Protein AF-A0AA85B1X0-F1 (afdb_monomer_lite)

Radius of gyration: 46.26 Å; chains: 1; bounding box: 91×58×109 Å

Organism: NCBI:txid31246

Sequence (271 aa):
MYLVCLRTIKGSKPGYSMGKRTWEYTTVMRKAPYDKNAPRRPLSAFMLFMKKRRQESEYIASQSFSDRNRIIATEWAALSAEEKQKWLASNETVNANGPKAGCKRPVKQISHTKNNDIEADCKISIFTHEFLEYNRLREVILRQLKKHVSQLEEETALLSKHVENLVNAENRTKNQITTTKELLTNEENLLKQLCKELTIALSDVTLSNNTSDISLKGIERITETSVESFLSRLESLKNSSSYLELSSKIIQSIRLACQKKTIKLLTYEIN

Secondary structure (DSSP, 8-state):
-----------------------------PPPP--TTSPPPPPPHHHHHHHHHHHH-HHHHHS-HHHHHHHHHHHHHHS-HHHHHHHHHHHHHHHHTS---S-------------TTTTTTT---TT-HHHHHHHHHHHHHHHHHHHHHHHHHHHHHHHHHHHHHHHHHHHHHHHHHHHHHHHHHHHHHHHHHHHHHHHHHTTT-EEE---S-TT---EEE--TTTHHHHHHHHHHGGGSTTHHHHHHHHHHHHHHHHHTT-S-GGGGG--

Structure (mmCIF, N/CA/C/O backbone):
data_AF-A0AA85B1X0-F1
#
_entry.id   AF-A0AA85B1X0-F1
#
loop_
_atom_site.group_PDB
_atom_site.id
_atom_site.type_symbol
_atom_site.label_atom_id
_atom_site.label_alt_id
_atom_site.label_comp_id
_atom_site.label_asym_id
_atom_site.label_entity_id
_atom_site.label_seq_id
_atom_site.pdbx_PDB_ins_code
_atom_site.Cartn_x
_atom_site.Cartn_y
_atom_site.Cartn_z
_atom_site.occupancy
_atom_site.B_iso_or_equiv
_atom_site.auth_seq_id
_atom_site.auth_comp_id
_atom_site.auth_asym_id
_atom_site.auth_atom_id
_atom_site.pdbx_PDB_model_num
ATOM 1 N N . MET A 1 1 ? -33.475 10.669 -19.146 1.00 31.25 1 MET A N 1
ATOM 2 C CA . MET A 1 1 ? -34.210 11.058 -20.369 1.00 31.25 1 MET A CA 1
ATOM 3 C C . MET A 1 1 ? -33.898 12.515 -20.652 1.00 31.25 1 MET A C 1
ATOM 5 O O . MET A 1 1 ? -33.959 13.277 -19.704 1.00 31.25 1 MET A O 1
ATOM 9 N N . TYR A 1 2 ? -33.492 12.813 -21.894 1.00 27.14 2 TYR A N 1
ATOM 10 C CA . TYR A 1 2 ? -33.728 14.036 -22.688 1.00 27.14 2 TYR A CA 1
ATOM 11 C C . TYR A 1 2 ? -33.847 15.388 -21.934 1.00 27.14 2 TYR A C 1
ATOM 13 O O . TYR A 1 2 ? -34.635 15.524 -21.016 1.00 27.14 2 TYR A O 1
ATOM 21 N N . LEU A 1 3 ? -33.164 16.474 -22.297 1.00 33.38 3 LEU A N 1
ATOM 22 C CA . LEU A 1 3 ? -33.275 17.164 -23.585 1.00 33.38 3 LEU A CA 1
ATOM 23 C C . LEU A 1 3 ? -32.136 18.204 -23.698 1.00 33.38 3 LEU A C 1
ATOM 25 O O . LEU A 1 3 ? -31.875 18.944 -22.759 1.00 33.38 3 LEU A O 1
ATOM 29 N N . VAL A 1 4 ? -31.340 18.155 -24.767 1.00 33.69 4 VAL A N 1
ATOM 30 C CA . VAL A 1 4 ? -31.435 19.003 -25.979 1.00 33.69 4 VAL A CA 1
ATOM 31 C C . VAL A 1 4 ? -30.784 20.383 -25.819 1.00 33.69 4 VAL A C 1
ATOM 33 O O . VAL A 1 4 ? -31.363 21.363 -25.366 1.00 33.69 4 VAL A O 1
ATOM 36 N N . CYS A 1 5 ? -29.542 20.412 -26.295 1.00 38.31 5 CYS A N 1
ATOM 37 C CA . CYS A 1 5 ? -28.779 21.574 -26.710 1.00 38.31 5 CYS A CA 1
ATOM 38 C C . CYS A 1 5 ? -29.259 22.011 -28.103 1.00 38.31 5 CYS A C 1
ATOM 40 O O . CYS A 1 5 ? -29.202 21.205 -29.027 1.00 38.31 5 CYS A O 1
ATOM 42 N N . LEU A 1 6 ? -29.693 23.264 -28.268 1.00 35.56 6 LEU A N 1
ATOM 43 C CA . LEU A 1 6 ? -29.847 23.904 -29.580 1.00 35.56 6 LEU A CA 1
ATOM 44 C C . LEU A 1 6 ? -29.697 25.429 -29.457 1.00 35.56 6 LEU A C 1
ATOM 46 O O . LEU A 1 6 ? -30.595 26.109 -28.965 1.00 35.56 6 LEU A O 1
ATOM 50 N N . ARG A 1 7 ? -28.592 25.971 -29.990 1.00 31.88 7 ARG A N 1
ATOM 51 C CA . ARG A 1 7 ? -28.599 27.241 -30.742 1.00 31.88 7 ARG A CA 1
ATOM 52 C C . ARG A 1 7 ? -27.358 27.390 -31.638 1.00 31.88 7 ARG A C 1
ATOM 54 O O . ARG A 1 7 ? -26.295 27.820 -31.215 1.00 31.88 7 ARG A O 1
ATOM 61 N N . THR A 1 8 ? -27.543 26.939 -32.880 1.00 35.25 8 THR A N 1
ATOM 62 C CA . THR A 1 8 ? -27.232 27.590 -34.177 1.00 35.25 8 THR A CA 1
ATOM 63 C C . THR A 1 8 ? -26.087 28.619 -34.263 1.00 35.25 8 THR A C 1
ATOM 65 O O . THR A 1 8 ? -26.171 29.688 -33.670 1.00 35.25 8 THR A O 1
ATOM 68 N N . ILE A 1 9 ? -24.992 28.297 -34.971 1.00 39.69 9 ILE A N 1
ATOM 69 C CA . ILE A 1 9 ? -24.660 28.567 -36.404 1.00 39.69 9 ILE A CA 1
ATOM 70 C C . ILE A 1 9 ? -24.132 29.988 -36.707 1.00 39.69 9 ILE A C 1
ATOM 72 O O . ILE A 1 9 ? -24.897 30.936 -36.844 1.00 39.69 9 ILE A O 1
ATOM 76 N N . LYS A 1 10 ? -22.820 30.057 -36.983 1.00 33.75 10 LYS A N 1
ATOM 77 C CA . LYS A 1 10 ? -22.155 30.717 -38.135 1.00 33.75 10 LYS A CA 1
ATOM 78 C C . LYS A 1 10 ? -20.933 29.820 -38.428 1.00 33.75 10 LYS A C 1
ATOM 80 O O . LYS A 1 10 ? -20.147 29.594 -37.525 1.00 33.75 10 LYS A O 1
ATOM 85 N N . GLY A 1 11 ? -20.774 29.099 -39.536 1.00 32.94 11 GLY A N 1
ATOM 86 C CA . GLY A 1 11 ? -20.904 29.500 -40.929 1.00 32.94 11 GLY A CA 1
ATOM 87 C C . GLY A 1 11 ? -19.510 29.824 -41.481 1.00 32.94 11 GLY A C 1
ATOM 88 O O . GLY A 1 11 ? -19.129 30.980 -41.405 1.00 32.94 11 GLY A O 1
ATOM 89 N N . SER A 1 12 ? -18.759 28.822 -41.971 1.00 29.89 12 SER A N 1
ATOM 90 C CA . SER A 1 12 ? -17.824 28.927 -43.115 1.00 29.89 12 SER A CA 1
ATOM 91 C C . SER A 1 12 ? -17.131 27.576 -43.396 1.00 29.89 12 SER A C 1
ATOM 93 O O . SER A 1 12 ? -16.361 27.082 -42.578 1.00 29.89 12 SER A O 1
ATOM 95 N N . LYS A 1 13 ? -17.401 26.967 -44.556 1.00 40.12 13 LYS A N 1
ATOM 96 C CA . LYS A 1 13 ? -16.435 26.113 -45.284 1.00 40.12 13 LYS A CA 1
ATOM 97 C C . LYS A 1 13 ? -15.721 27.070 -46.253 1.00 40.12 13 LYS A C 1
ATOM 99 O O . LYS A 1 13 ? -16.441 27.919 -46.781 1.00 40.12 13 LYS A O 1
ATOM 104 N N . PRO A 1 14 ? -14.410 26.964 -46.565 1.00 40.97 14 PRO A N 1
ATOM 105 C CA . PRO A 1 14 ? -13.893 25.814 -47.328 1.00 40.97 14 PRO A CA 1
ATOM 106 C C . PRO A 1 14 ? -12.378 25.525 -47.162 1.00 40.97 14 PRO A C 1
ATOM 108 O O . PRO A 1 14 ? -11.655 26.253 -46.494 1.00 40.97 14 PRO A O 1
ATOM 111 N N . GLY A 1 15 ? -11.882 24.489 -47.852 1.00 30.77 15 GLY A N 1
ATOM 112 C CA . GLY A 1 15 ? -10.478 24.437 -48.286 1.00 30.77 15 GLY A CA 1
ATOM 113 C C . GLY A 1 15 ? -9.742 23.136 -47.981 1.00 30.77 15 GLY A C 1
ATOM 114 O O . GLY A 1 15 ? -9.021 23.045 -46.995 1.00 30.77 15 GLY A O 1
ATOM 115 N N . TYR A 1 16 ? -9.849 22.152 -48.877 1.00 38.75 16 TYR A N 1
ATOM 116 C CA . TYR A 1 16 ? -8.805 21.137 -49.022 1.00 38.75 16 TYR A CA 1
ATOM 117 C C . TYR A 1 16 ? -7.557 21.833 -49.578 1.00 38.75 16 TYR A C 1
ATOM 119 O O . TYR A 1 16 ? -7.508 22.171 -50.759 1.00 38.75 16 TYR A O 1
ATOM 127 N N . SER A 1 17 ? -6.552 22.062 -48.735 1.00 34.66 17 SER A N 1
ATOM 128 C CA . SER A 1 17 ? -5.210 22.442 -49.167 1.00 34.66 17 SER A CA 1
ATOM 129 C C . SER A 1 17 ? -4.239 21.326 -48.788 1.00 34.66 17 SER A C 1
ATOM 131 O O . SER A 1 17 ? -4.050 20.982 -47.623 1.00 34.66 17 SER A O 1
ATOM 133 N N . MET A 1 18 ? -3.640 20.716 -49.811 1.00 42.38 18 MET A N 1
ATOM 134 C CA . MET A 1 18 ? -2.477 19.840 -49.680 1.00 42.38 18 MET A CA 1
ATOM 135 C C . MET A 1 18 ? -1.334 20.648 -49.053 1.00 42.38 18 MET A C 1
ATOM 137 O O . MET A 1 18 ? -0.598 21.359 -49.740 1.00 42.38 18 MET A O 1
ATOM 141 N N . GLY A 1 19 ? -1.224 20.574 -47.727 1.00 33.28 19 GLY A N 1
ATOM 142 C CA . GLY A 1 19 ? -0.160 21.194 -46.954 1.00 33.28 19 GLY A CA 1
ATOM 143 C C . GLY A 1 19 ? 1.170 20.521 -47.261 1.00 33.28 19 GLY A C 1
ATOM 144 O O . GLY A 1 19 ? 1.432 19.393 -46.842 1.00 33.28 19 GLY A O 1
ATOM 145 N N . LYS A 1 20 ? 2.024 21.226 -48.005 1.00 33.19 20 LYS A N 1
ATOM 146 C CA . LYS A 1 20 ? 3.446 20.910 -48.127 1.00 33.19 20 LYS A CA 1
ATOM 147 C C . LYS A 1 20 ? 4.013 20.794 -46.709 1.00 33.19 20 LYS A C 1
ATOM 149 O O . LYS A 1 20 ? 3.940 21.753 -45.950 1.00 33.19 20 LYS A O 1
ATOM 154 N N . ARG A 1 21 ? 4.563 19.629 -46.349 1.00 36.59 21 ARG A N 1
ATOM 155 C CA . ARG A 1 21 ? 5.312 19.445 -45.097 1.00 36.59 21 ARG A CA 1
ATOM 156 C C . ARG A 1 21 ? 6.571 20.307 -45.150 1.00 36.59 21 ARG A C 1
ATOM 158 O O . ARG A 1 21 ? 7.623 19.852 -45.591 1.00 36.59 21 ARG A O 1
ATOM 165 N N . THR A 1 22 ? 6.455 21.560 -44.739 1.00 37.97 22 THR A N 1
ATOM 166 C CA . THR A 1 22 ? 7.601 22.358 -44.332 1.00 37.97 22 THR A CA 1
ATOM 167 C C . THR A 1 22 ? 8.035 21.812 -42.982 1.00 37.97 22 THR A C 1
ATOM 169 O O . THR A 1 22 ? 7.268 21.834 -42.023 1.00 37.97 22 THR A O 1
ATOM 172 N N . TRP A 1 23 ? 9.240 21.252 -42.919 1.00 38.97 23 TRP A N 1
ATOM 173 C CA . TRP A 1 23 ? 9.891 20.957 -41.651 1.00 38.97 23 TRP A CA 1
ATOM 174 C C . TRP A 1 23 ? 10.080 22.292 -40.930 1.00 38.97 23 TRP A C 1
ATOM 176 O O . TRP A 1 23 ? 10.986 23.053 -41.264 1.00 38.97 23 TRP A O 1
ATOM 186 N N . GLU A 1 24 ? 9.189 22.622 -39.999 1.00 38.22 24 GLU A N 1
ATOM 187 C CA . GLU A 1 24 ? 9.414 23.737 -39.091 1.00 38.22 24 GLU A CA 1
ATOM 188 C C . GLU A 1 24 ? 10.632 23.396 -38.226 1.00 38.22 24 GLU A C 1
ATOM 190 O O . GLU A 1 24 ? 10.591 22.556 -37.328 1.00 38.22 24 GLU A O 1
ATOM 195 N N . TYR A 1 25 ? 11.757 24.041 -38.532 1.00 50.94 25 TYR A N 1
ATOM 196 C CA . TYR A 1 25 ? 12.930 24.115 -37.667 1.00 50.94 25 TYR A CA 1
ATOM 197 C C . TYR A 1 25 ? 12.608 25.000 -36.452 1.00 50.94 25 TYR A C 1
ATOM 199 O O . TYR A 1 25 ? 13.153 26.088 -36.299 1.00 50.94 25 TYR A O 1
ATOM 207 N N . THR A 1 26 ? 11.702 24.573 -35.575 1.00 51.84 26 THR A N 1
ATOM 208 C CA . THR A 1 26 ? 11.339 25.348 -34.375 1.00 51.84 26 THR A CA 1
ATOM 209 C C . THR A 1 26 ? 11.188 24.454 -33.155 1.00 51.84 26 THR A C 1
ATOM 211 O O . THR A 1 26 ? 10.185 24.431 -32.453 1.00 51.84 26 THR A O 1
ATOM 214 N N . THR A 1 27 ? 12.260 23.748 -32.817 1.00 53.25 27 THR A N 1
ATOM 215 C CA . THR A 1 27 ? 12.596 23.542 -31.404 1.00 53.25 27 THR A CA 1
ATOM 216 C C . THR A 1 27 ? 14.080 23.244 -31.310 1.00 53.25 27 THR A C 1
ATOM 218 O O . THR A 1 27 ? 14.537 22.121 -31.509 1.00 53.25 27 THR A O 1
ATOM 221 N N . VAL A 1 28 ? 14.872 24.273 -31.009 1.00 54.03 28 V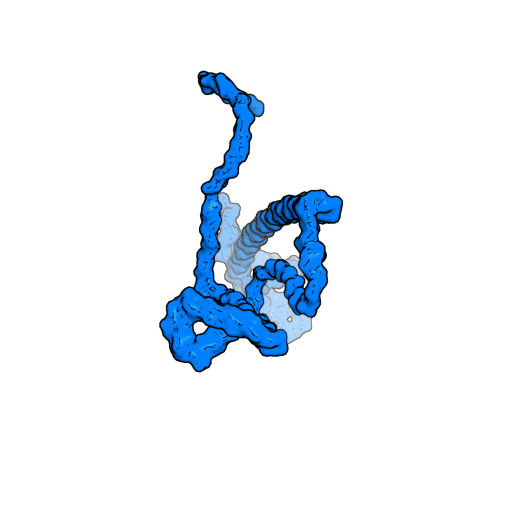AL A N 1
ATOM 222 C CA . VAL A 1 28 ? 16.222 24.053 -30.492 1.00 54.03 28 VAL A CA 1
ATOM 223 C C . VAL A 1 28 ? 16.031 23.323 -29.165 1.00 54.03 28 VAL A C 1
ATOM 225 O O . VAL A 1 28 ? 15.697 23.945 -28.158 1.00 54.03 28 VAL A O 1
ATOM 228 N N . MET A 1 29 ? 16.160 21.994 -29.172 1.00 51.78 29 MET A N 1
ATOM 229 C CA . MET A 1 29 ? 16.175 21.177 -27.961 1.00 51.78 29 MET A CA 1
ATOM 230 C C . MET A 1 29 ? 17.292 21.725 -27.068 1.00 51.78 29 MET A C 1
ATOM 232 O O . MET A 1 29 ? 18.478 21.497 -27.322 1.00 51.78 29 MET A O 1
ATOM 236 N N . ARG A 1 30 ? 16.932 22.532 -26.063 1.00 60.91 30 ARG A N 1
ATOM 237 C CA . ARG A 1 30 ? 17.902 23.068 -25.108 1.00 60.91 30 ARG A CA 1
ATOM 238 C C . ARG A 1 30 ? 18.548 21.871 -24.418 1.00 60.91 30 ARG A C 1
ATOM 240 O O . ARG A 1 30 ? 17.846 20.993 -23.921 1.00 60.91 30 ARG A O 1
ATOM 247 N N . LYS A 1 31 ? 19.885 21.806 -24.439 1.00 63.41 31 LYS A N 1
ATOM 248 C CA . LYS A 1 31 ? 20.631 20.757 -23.729 1.00 63.41 31 LYS A CA 1
ATOM 249 C C . LYS A 1 31 ? 20.138 20.728 -22.283 1.00 63.41 31 LYS A C 1
ATOM 251 O O . LYS A 1 31 ? 19.992 21.791 -21.681 1.00 63.41 31 LYS A O 1
ATOM 256 N N . ALA A 1 32 ? 19.874 19.527 -21.767 1.00 67.75 32 ALA A N 1
ATOM 257 C CA . ALA A 1 32 ? 19.421 19.341 -20.394 1.00 67.75 32 ALA A CA 1
ATOM 258 C C . ALA A 1 32 ? 20.312 20.140 -19.417 1.00 67.75 32 ALA A C 1
ATOM 260 O O . ALA A 1 32 ? 21.530 20.201 -19.645 1.00 67.75 32 ALA A O 1
ATOM 261 N N . PRO A 1 33 ? 19.734 20.766 -18.372 1.00 72.56 33 PRO A N 1
ATOM 262 C CA . PRO A 1 33 ? 20.491 21.514 -17.376 1.00 72.56 33 PRO A CA 1
ATOM 263 C C . PRO A 1 33 ? 21.675 20.696 -16.849 1.00 72.56 33 PRO A C 1
ATOM 265 O O . PRO A 1 33 ? 21.542 19.514 -16.540 1.00 72.56 33 PRO A O 1
ATOM 268 N N . TYR A 1 34 ? 22.852 21.321 -16.797 1.00 71.19 34 TYR A N 1
ATOM 269 C CA . TYR A 1 34 ? 24.081 20.670 -16.354 1.00 71.19 34 TYR A CA 1
ATOM 270 C C . TYR A 1 34 ? 24.032 20.421 -14.839 1.00 71.19 34 TYR A C 1
ATOM 272 O O . TYR A 1 34 ? 24.053 21.371 -14.056 1.00 71.19 34 TYR A O 1
ATOM 280 N N . ASP A 1 35 ? 23.992 19.153 -14.430 1.00 76.75 35 ASP A N 1
ATOM 281 C CA . ASP A 1 35 ? 24.113 18.750 -13.028 1.00 76.75 35 ASP A CA 1
ATOM 282 C C . ASP A 1 35 ? 25.569 18.913 -12.554 1.00 76.75 35 ASP A C 1
ATOM 284 O O . ASP A 1 35 ? 26.501 18.332 -13.118 1.00 76.75 35 ASP A O 1
ATOM 288 N N . LYS A 1 36 ? 25.769 19.727 -11.509 1.00 79.25 36 LYS A N 1
ATOM 289 C CA . LYS A 1 36 ? 27.089 20.002 -10.921 1.00 79.25 36 LYS A CA 1
ATOM 290 C C . LYS A 1 36 ? 27.690 18.778 -10.226 1.00 79.25 36 LYS A C 1
ATOM 292 O O . LYS A 1 36 ? 28.914 18.701 -10.148 1.00 79.25 36 LYS A O 1
ATOM 297 N N . ASN A 1 37 ? 26.855 17.856 -9.743 1.00 75.69 37 ASN A N 1
ATOM 298 C CA . ASN A 1 37 ? 27.273 16.660 -9.013 1.00 75.69 37 ASN A CA 1
ATOM 299 C C . ASN A 1 37 ? 27.347 15.406 -9.906 1.00 75.69 37 ASN A C 1
ATOM 301 O O . ASN A 1 37 ? 27.765 14.342 -9.451 1.00 75.69 37 ASN A O 1
ATOM 305 N N . ALA A 1 38 ? 26.973 15.510 -11.186 1.00 75.19 38 ALA A N 1
ATOM 306 C CA . ALA A 1 38 ? 27.053 14.379 -12.099 1.00 75.19 38 ALA A CA 1
ATOM 307 C C . ALA A 1 38 ? 28.519 14.013 -12.406 1.00 75.19 38 ALA A C 1
ATOM 309 O O . ALA A 1 38 ? 29.325 14.889 -12.752 1.00 75.19 38 ALA A O 1
ATOM 310 N N . PRO A 1 39 ? 28.882 12.717 -12.354 1.00 74.81 39 PRO A N 1
ATOM 311 C CA . PRO A 1 39 ? 30.226 12.277 -12.692 1.00 74.81 39 PRO A CA 1
ATOM 312 C C . PRO A 1 39 ? 30.535 12.623 -14.153 1.00 74.81 39 PRO A C 1
ATOM 314 O O . PRO A 1 39 ? 29.763 12.342 -15.076 1.00 74.81 39 PRO A O 1
ATOM 317 N N . ARG A 1 40 ? 31.689 13.260 -14.376 1.00 72.44 40 ARG A N 1
ATOM 318 C CA . ARG A 1 40 ? 32.152 13.586 -15.728 1.00 72.44 40 ARG A CA 1
ATOM 319 C C . ARG A 1 40 ? 32.498 12.303 -16.479 1.00 72.44 40 ARG A C 1
ATOM 321 O O . ARG A 1 40 ? 32.956 11.327 -15.894 1.00 72.44 40 ARG A O 1
ATOM 328 N N . ARG A 1 41 ? 32.318 12.324 -17.802 1.00 75.56 41 ARG A N 1
ATOM 329 C CA . ARG A 1 41 ? 32.743 11.209 -18.657 1.00 75.56 41 ARG A CA 1
ATOM 330 C C . ARG A 1 41 ? 34.256 10.986 -18.522 1.00 75.56 41 ARG A C 1
ATOM 332 O O . ARG A 1 41 ? 34.986 11.979 -18.445 1.00 75.56 41 ARG A O 1
ATOM 339 N N . PRO A 1 42 ? 34.722 9.726 -18.546 1.00 80.19 42 PRO A N 1
ATOM 340 C CA . PRO A 1 42 ? 36.148 9.433 -18.562 1.00 80.19 42 PRO A CA 1
ATOM 341 C C . PRO A 1 42 ? 36.795 10.048 -19.810 1.00 80.19 42 PRO A C 1
ATOM 343 O O . PRO A 1 42 ? 36.178 10.150 -20.875 1.00 80.19 42 PRO A O 1
ATOM 346 N N . LEU A 1 43 ? 38.032 10.516 -19.657 1.00 81.88 43 LEU A N 1
ATOM 347 C CA . LEU A 1 43 ? 38.789 11.142 -20.738 1.00 81.88 43 LEU A CA 1
ATOM 348 C C . LEU A 1 43 ? 39.274 10.077 -21.721 1.00 81.88 43 LEU A C 1
ATOM 350 O O . LEU A 1 43 ? 39.942 9.144 -21.308 1.00 81.88 43 LEU A O 1
ATOM 354 N N . SER A 1 44 ? 39.017 10.274 -23.017 1.00 87.81 44 SER A N 1
ATOM 355 C CA . SER A 1 44 ? 39.580 9.434 -24.086 1.00 87.81 44 SER A CA 1
ATOM 356 C C . SER A 1 44 ? 41.117 9.405 -24.049 1.00 87.81 44 SER A C 1
ATOM 358 O O . SER A 1 44 ? 41.744 10.374 -23.616 1.00 87.81 44 SER A O 1
ATOM 360 N N . ALA A 1 45 ? 41.729 8.344 -24.584 1.00 86.06 45 ALA A N 1
ATOM 361 C CA . ALA A 1 45 ? 43.183 8.173 -24.687 1.00 86.06 45 ALA A CA 1
ATOM 362 C C . ALA A 1 45 ? 43.909 9.409 -25.256 1.00 86.06 45 ALA A C 1
ATOM 364 O O . ALA A 1 45 ? 44.900 9.864 -24.688 1.00 86.06 45 ALA A O 1
ATOM 365 N N . PHE A 1 46 ? 43.360 10.027 -26.308 1.00 87.81 46 PHE A N 1
ATOM 366 C CA . PHE A 1 46 ? 43.907 11.265 -26.877 1.00 87.81 46 PHE A CA 1
ATOM 367 C C . PHE A 1 46 ? 43.847 12.453 -25.901 1.00 87.81 46 PHE A C 1
ATOM 369 O O . PHE A 1 46 ? 44.771 13.257 -25.829 1.00 87.81 46 PHE A O 1
ATOM 376 N N . MET A 1 47 ? 42.776 12.566 -25.108 1.00 89.44 47 MET A N 1
ATOM 377 C CA . MET A 1 47 ? 42.633 13.636 -24.114 1.00 89.44 47 MET A CA 1
ATOM 378 C C . MET A 1 47 ? 43.585 13.447 -22.925 1.00 89.44 47 MET A C 1
ATOM 380 O O . MET A 1 47 ? 44.060 14.436 -22.364 1.00 89.44 47 MET A O 1
ATOM 384 N N . LEU A 1 48 ? 43.889 12.198 -22.553 1.00 87.50 48 LEU A N 1
ATOM 385 C CA . LEU A 1 48 ? 44.917 11.877 -21.557 1.00 87.50 48 LEU A CA 1
ATOM 386 C C . LEU A 1 48 ? 46.310 12.261 -22.061 1.00 87.50 48 LEU A C 1
ATOM 388 O O . LEU A 1 48 ? 47.045 12.947 -21.350 1.00 87.50 48 LEU A O 1
ATOM 392 N N . PHE A 1 49 ? 46.623 11.911 -23.310 1.00 90.19 49 PHE A N 1
ATOM 393 C CA . PHE A 1 49 ? 47.854 12.332 -23.971 1.00 90.19 49 PHE A CA 1
ATOM 394 C C . PHE A 1 49 ? 47.974 13.859 -24.027 1.00 90.19 49 PHE A C 1
ATOM 396 O O . PHE A 1 49 ? 48.957 14.424 -23.560 1.00 90.19 49 PHE A O 1
ATOM 403 N N . MET A 1 50 ? 46.927 14.554 -24.478 1.00 90.00 50 MET A N 1
ATOM 404 C CA . MET A 1 50 ? 46.880 16.018 -24.511 1.00 90.00 50 MET A CA 1
ATOM 405 C C . MET A 1 50 ? 47.072 16.645 -23.125 1.00 90.00 50 MET A C 1
ATOM 407 O O . MET A 1 50 ? 47.707 17.690 -22.992 1.00 90.00 50 MET A O 1
ATOM 411 N N . LYS A 1 51 ? 46.521 16.037 -22.067 1.00 89.88 51 LYS A N 1
ATOM 412 C CA . LYS A 1 51 ? 46.736 16.495 -20.688 1.00 89.88 51 LYS A CA 1
ATOM 413 C C . LYS A 1 51 ? 48.203 16.346 -20.284 1.00 89.88 51 LYS A C 1
ATOM 415 O O . LYS A 1 51 ? 48.748 17.290 -19.723 1.00 89.88 51 LYS A O 1
ATOM 420 N N . LYS A 1 52 ? 48.833 15.211 -20.596 1.00 90.31 52 LYS A N 1
ATOM 421 C CA . LYS A 1 52 ? 50.243 14.963 -20.278 1.00 90.31 52 LYS A CA 1
ATOM 422 C C . LYS A 1 52 ? 51.175 15.898 -21.051 1.00 90.31 52 LYS A C 1
ATOM 424 O O . LYS A 1 52 ? 52.015 16.542 -20.435 1.00 90.31 52 LYS A O 1
ATOM 429 N N . ARG A 1 53 ? 50.964 16.067 -22.358 1.00 89.88 5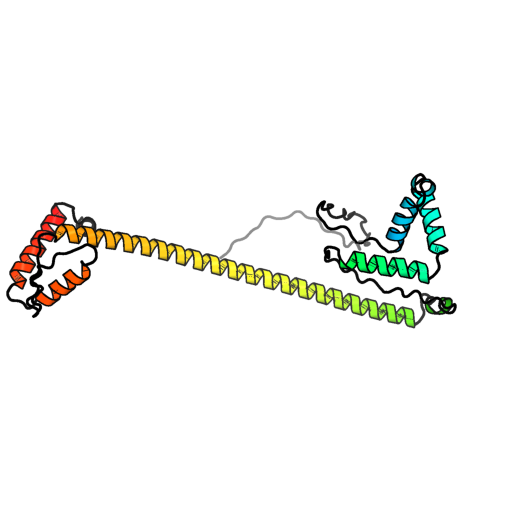3 ARG A N 1
ATOM 430 C CA . ARG A 1 53 ? 51.766 16.968 -23.205 1.00 89.88 53 ARG A CA 1
ATOM 431 C C . ARG A 1 53 ? 51.725 18.419 -22.735 1.00 89.88 53 ARG A C 1
ATOM 433 O O . ARG A 1 53 ? 52.744 19.099 -22.748 1.00 89.88 53 ARG A O 1
ATOM 440 N N . ARG A 1 54 ? 50.571 18.872 -22.233 1.00 88.31 54 ARG A N 1
ATOM 441 C CA . ARG A 1 54 ? 50.443 20.196 -21.603 1.00 88.31 54 ARG A CA 1
ATOM 442 C C . ARG A 1 54 ? 51.211 20.338 -20.288 1.00 88.31 54 ARG A C 1
ATOM 444 O O . ARG A 1 54 ? 51.553 21.453 -19.941 1.00 88.31 54 ARG A O 1
ATOM 451 N N . GLN A 1 55 ? 51.444 19.252 -19.552 1.00 89.00 55 GLN A N 1
ATOM 452 C CA . GLN A 1 55 ? 52.233 19.281 -18.313 1.00 89.00 55 GLN A CA 1
ATOM 453 C C . GLN A 1 55 ? 53.739 19.206 -18.579 1.00 89.00 55 GLN A C 1
ATOM 455 O O . GLN A 1 55 ? 54.523 19.686 -17.775 1.00 89.00 55 GLN A O 1
ATOM 460 N N . GLU A 1 56 ? 54.142 18.572 -19.680 1.00 88.12 56 GLU A N 1
ATOM 461 C CA . GLU A 1 56 ? 55.552 18.385 -20.039 1.00 88.12 56 GLU A CA 1
ATOM 462 C C . GLU A 1 56 ? 56.163 19.600 -20.740 1.00 88.12 56 GLU A C 1
ATOM 464 O O . GLU A 1 56 ? 57.380 19.763 -20.728 1.00 88.12 56 GLU A O 1
ATOM 469 N N . SER A 1 57 ? 55.342 20.438 -21.378 1.00 89.44 57 SER A N 1
ATOM 470 C CA . SER A 1 57 ? 55.817 21.584 -22.147 1.00 89.44 57 SER A CA 1
ATOM 471 C C . SER A 1 57 ? 55.050 22.852 -21.789 1.00 89.44 57 SER A C 1
ATOM 473 O O . SER A 1 57 ? 53.912 23.052 -22.218 1.00 89.44 57 SER A O 1
ATOM 475 N N . GLU A 1 58 ? 55.723 23.745 -21.064 1.00 88.88 58 GLU A N 1
ATOM 476 C CA . GLU A 1 58 ? 55.221 25.085 -20.730 1.00 88.88 58 GLU A CA 1
ATOM 477 C C . GLU A 1 58 ? 54.950 25.921 -21.995 1.00 88.88 58 GLU A C 1
ATOM 479 O O . GLU A 1 58 ? 54.000 26.703 -22.073 1.00 88.88 58 GLU A O 1
ATOM 484 N N . TYR A 1 59 ? 55.735 25.685 -23.051 1.00 89.31 59 TYR A N 1
ATOM 485 C CA . TYR A 1 59 ? 55.505 26.279 -24.364 1.00 89.31 59 TYR A CA 1
ATOM 486 C C . TYR A 1 59 ? 54.149 25.854 -24.942 1.00 89.31 59 TYR A C 1
ATOM 488 O O . TYR A 1 59 ? 53.345 26.703 -25.308 1.00 89.31 59 TYR A O 1
ATOM 496 N N . ILE A 1 60 ? 53.842 24.552 -24.970 1.00 86.62 60 ILE A N 1
ATOM 497 C CA . ILE A 1 60 ? 52.544 24.051 -25.454 1.00 86.62 60 ILE A CA 1
ATOM 498 C C . ILE A 1 60 ? 51.401 24.521 -24.541 1.00 86.62 60 ILE A C 1
ATOM 500 O O . ILE A 1 60 ? 50.299 24.789 -25.024 1.00 86.62 60 ILE A O 1
ATOM 504 N N . ALA A 1 61 ? 51.635 24.631 -23.229 1.00 88.31 61 ALA A N 1
ATOM 505 C CA . ALA A 1 61 ? 50.642 25.107 -22.269 1.00 88.31 61 ALA A CA 1
ATOM 506 C C . ALA A 1 61 ? 50.232 26.571 -22.511 1.00 88.31 61 ALA A C 1
ATOM 508 O O . ALA A 1 61 ? 49.033 26.867 -22.441 1.00 88.31 61 ALA A O 1
ATOM 509 N N . SER A 1 62 ? 51.205 27.428 -22.841 1.00 89.00 62 SER A N 1
ATOM 510 C CA . SER A 1 62 ? 51.037 28.869 -23.084 1.00 89.00 62 SER A CA 1
ATOM 511 C C . SER A 1 62 ? 50.510 29.228 -24.479 1.00 89.00 62 SER A C 1
ATOM 513 O O . SER A 1 62 ? 50.006 30.335 -24.666 1.00 89.00 62 SER A O 1
ATOM 515 N N . GLN A 1 63 ? 50.553 28.304 -25.448 1.00 91.06 63 GLN A N 1
ATOM 516 C CA . GLN A 1 63 ? 49.952 28.523 -26.769 1.00 91.06 63 GLN A CA 1
ATOM 517 C C . GLN A 1 63 ? 48.426 28.699 -26.717 1.00 91.06 63 GLN A C 1
ATOM 519 O O . GLN A 1 63 ? 47.728 28.178 -25.837 1.00 91.06 63 GLN A O 1
ATOM 524 N N . SER A 1 64 ? 47.889 29.383 -27.736 1.00 92.38 64 SER A N 1
ATOM 525 C CA . SER A 1 64 ? 46.445 29.539 -27.931 1.00 92.38 64 SER A CA 1
ATOM 526 C C . SER A 1 64 ? 45.745 28.173 -28.006 1.00 92.38 64 SER A C 1
ATOM 528 O O . SER A 1 64 ? 46.333 27.175 -28.426 1.00 92.38 64 SER A O 1
ATOM 530 N N . PHE A 1 65 ? 44.463 28.099 -27.625 1.00 84.56 65 PHE A N 1
ATOM 531 C CA . PHE A 1 65 ? 43.713 26.834 -27.648 1.00 84.56 65 PHE A CA 1
ATOM 532 C C . PHE A 1 65 ? 43.766 26.139 -29.019 1.00 84.56 65 PHE A C 1
ATOM 534 O O . PHE A 1 65 ? 43.900 24.917 -29.081 1.00 84.56 65 PHE A O 1
ATOM 541 N N . SER A 1 66 ? 43.685 26.918 -30.101 1.00 86.75 66 SER A N 1
ATOM 542 C CA . SER A 1 66 ? 43.729 26.412 -31.474 1.00 86.75 66 SER A CA 1
ATOM 543 C C . SER A 1 66 ? 45.112 25.859 -31.826 1.00 86.75 66 SER A C 1
ATOM 545 O O . SER A 1 66 ? 45.227 24.708 -32.252 1.00 86.75 66 SER A O 1
ATOM 547 N N . ASP A 1 67 ? 46.169 26.636 -31.574 1.00 88.19 67 ASP A N 1
ATOM 548 C CA . ASP A 1 67 ? 47.541 26.252 -31.925 1.00 88.19 67 ASP A CA 1
ATOM 549 C C . ASP A 1 67 ? 48.019 25.065 -31.095 1.00 88.19 67 ASP A C 1
ATOM 551 O O . ASP A 1 67 ? 48.579 24.109 -31.629 1.00 88.19 67 ASP A O 1
ATOM 555 N N . ARG A 1 68 ? 47.687 25.060 -29.804 1.00 89.81 68 ARG A N 1
ATOM 556 C CA . ARG A 1 68 ? 47.944 23.940 -28.903 1.00 89.81 68 ARG A CA 1
ATOM 557 C C . ARG A 1 68 ? 47.292 22.650 -29.387 1.00 89.81 68 ARG A C 1
ATOM 559 O O . ARG A 1 68 ? 47.942 21.608 -29.414 1.00 89.81 68 ARG A O 1
ATOM 566 N N . ASN A 1 69 ? 46.017 22.701 -29.775 1.00 89.94 69 ASN A N 1
ATOM 567 C CA . ASN A 1 69 ? 45.318 21.515 -30.267 1.00 89.94 69 ASN A CA 1
ATOM 568 C C . ASN A 1 69 ? 45.892 21.035 -31.602 1.00 89.94 69 ASN A C 1
ATOM 570 O O . ASN A 1 69 ? 45.974 19.828 -31.808 1.00 89.94 69 ASN A O 1
ATOM 574 N N . ARG A 1 70 ? 46.319 21.955 -32.477 1.00 92.00 70 ARG A N 1
ATOM 575 C CA . ARG A 1 70 ? 46.982 21.619 -33.742 1.00 92.00 70 ARG A CA 1
ATOM 576 C C . ARG A 1 70 ? 48.306 20.893 -33.495 1.00 92.00 70 ARG A C 1
ATOM 578 O O . ARG A 1 70 ? 48.478 19.797 -34.016 1.00 92.00 70 ARG A O 1
ATOM 585 N N . ILE A 1 71 ? 49.178 21.445 -32.647 1.00 90.31 71 ILE A N 1
ATOM 586 C CA . ILE A 1 71 ? 50.483 20.855 -32.296 1.00 90.31 71 ILE A CA 1
ATOM 587 C C . ILE A 1 71 ? 50.302 19.460 -31.677 1.00 90.31 71 ILE A C 1
ATOM 589 O O . ILE A 1 71 ? 50.897 18.484 -32.131 1.00 90.31 71 ILE A O 1
ATOM 593 N N . ILE A 1 72 ? 49.413 19.324 -30.691 1.00 90.12 72 ILE A N 1
ATOM 594 C CA . ILE A 1 72 ? 49.193 18.038 -30.013 1.00 90.12 72 ILE A CA 1
ATOM 595 C C . ILE A 1 72 ? 48.548 17.008 -30.952 1.00 90.12 72 ILE A C 1
ATOM 597 O O . ILE A 1 72 ? 48.870 15.824 -30.877 1.00 90.12 72 ILE A O 1
ATOM 601 N N . ALA A 1 73 ? 47.647 17.425 -31.846 1.00 88.50 73 ALA A N 1
ATOM 602 C CA . ALA A 1 73 ? 47.067 16.524 -32.840 1.00 88.50 73 ALA A CA 1
ATOM 603 C C . ALA A 1 73 ? 48.125 16.022 -33.834 1.00 88.50 73 ALA A C 1
ATOM 605 O O . ALA A 1 73 ? 48.112 14.838 -34.170 1.00 88.50 73 ALA A O 1
ATOM 606 N N . THR A 1 74 ? 49.061 16.881 -34.255 1.00 91.56 74 THR A N 1
ATOM 607 C CA . THR A 1 74 ? 50.180 16.469 -35.117 1.00 91.56 74 THR A CA 1
ATOM 608 C C . THR A 1 74 ? 51.126 15.501 -34.409 1.00 91.56 74 THR A C 1
ATOM 610 O O . THR A 1 74 ? 51.481 14.476 -34.984 1.00 91.56 74 THR A O 1
ATOM 613 N N . GLU A 1 75 ? 51.454 15.749 -33.137 1.00 90.25 75 GLU A N 1
ATOM 614 C CA . GLU A 1 75 ? 52.268 14.830 -32.330 1.00 90.25 75 GLU A CA 1
ATOM 615 C C . GLU A 1 75 ? 51.563 13.484 -32.132 1.00 90.25 75 GLU A C 1
ATOM 617 O O . GLU A 1 75 ? 52.159 12.429 -32.328 1.00 90.25 75 GLU A O 1
ATOM 622 N N . TRP A 1 76 ? 50.264 13.500 -31.817 1.00 87.31 76 TRP A N 1
ATOM 623 C CA . TRP A 1 76 ? 49.475 12.277 -31.686 1.00 87.31 76 TRP A CA 1
ATOM 624 C C . TRP A 1 76 ? 49.402 11.495 -32.996 1.00 87.31 76 TRP A C 1
ATOM 626 O O . TRP A 1 76 ? 49.471 10.269 -32.980 1.00 87.31 76 TRP A O 1
ATOM 636 N N . ALA A 1 77 ? 49.273 12.167 -34.141 1.00 90.50 77 ALA A N 1
ATOM 637 C CA . ALA A 1 77 ? 49.298 11.501 -35.438 1.00 90.50 77 ALA A CA 1
ATOM 638 C C . ALA A 1 77 ? 50.644 10.793 -35.675 1.00 90.50 77 ALA A C 1
ATOM 640 O O . ALA A 1 77 ? 50.631 9.635 -36.100 1.00 90.50 77 ALA A O 1
ATOM 641 N N . ALA A 1 78 ? 51.755 11.439 -35.302 1.00 90.06 78 ALA A N 1
ATOM 642 C CA . ALA A 1 78 ? 53.119 10.935 -35.457 1.00 90.06 78 ALA A CA 1
ATOM 643 C C . ALA A 1 78 ? 53.505 9.791 -34.496 1.00 90.06 78 ALA A C 1
ATOM 645 O O . ALA A 1 78 ? 54.413 9.029 -34.817 1.00 90.06 78 ALA A O 1
ATOM 646 N N . LEU A 1 79 ? 52.817 9.624 -33.357 1.00 86.38 79 LEU A N 1
ATOM 647 C CA . LEU A 1 79 ? 53.086 8.518 -32.423 1.00 86.38 79 LEU A CA 1
ATOM 648 C C . LEU A 1 79 ? 52.907 7.135 -33.067 1.00 86.38 79 LEU A C 1
ATOM 650 O O . LEU A 1 79 ? 51.955 6.893 -33.831 1.00 86.38 79 LEU A O 1
ATOM 654 N N . SER A 1 80 ? 53.770 6.205 -32.658 1.00 87.06 80 SER A N 1
ATOM 655 C CA . SER A 1 80 ? 53.707 4.795 -33.046 1.00 87.06 80 SER A CA 1
ATOM 656 C C . SER A 1 80 ? 52.451 4.099 -32.493 1.00 87.06 80 SER A C 1
ATOM 658 O O . SER A 1 80 ? 51.764 4.595 -31.592 1.00 87.06 80 SER A O 1
ATOM 660 N N . ALA A 1 81 ? 52.106 2.938 -33.060 1.00 79.81 81 ALA A N 1
ATOM 661 C CA . ALA A 1 81 ? 50.948 2.162 -32.607 1.00 79.81 81 ALA A CA 1
ATOM 662 C C . ALA A 1 81 ? 51.110 1.677 -31.153 1.00 79.81 81 ALA A C 1
ATOM 664 O O . ALA A 1 81 ? 50.145 1.699 -30.391 1.00 79.81 81 ALA A O 1
ATOM 665 N N . GLU A 1 82 ? 52.335 1.332 -30.754 1.00 80.69 82 GLU A N 1
ATOM 666 C CA . GLU A 1 82 ? 52.680 0.852 -29.411 1.00 80.69 82 GLU A CA 1
ATOM 667 C C . GLU A 1 82 ? 52.504 1.947 -28.349 1.00 80.69 82 GLU A C 1
ATOM 669 O O . GLU A 1 82 ? 51.893 1.733 -27.298 1.00 80.69 82 GLU A O 1
ATOM 674 N N . GLU A 1 83 ? 52.946 3.170 -28.648 1.00 80.75 83 GLU A N 1
ATOM 675 C CA . GLU A 1 83 ? 52.778 4.315 -27.748 1.00 80.75 83 GLU A CA 1
ATOM 676 C C . GLU A 1 83 ? 51.306 4.7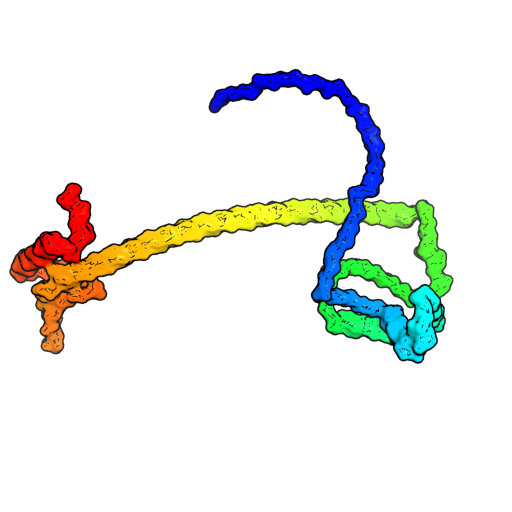00 -27.598 1.00 80.75 83 GLU A C 1
ATOM 678 O O . GLU A 1 83 ? 50.843 4.978 -26.490 1.00 80.75 83 GLU A O 1
ATOM 683 N N . LYS A 1 84 ? 50.533 4.659 -28.692 1.00 85.25 84 LYS A N 1
ATOM 684 C CA . LYS A 1 84 ? 49.076 4.866 -28.655 1.00 85.25 84 LYS A CA 1
ATOM 685 C C . LYS A 1 84 ? 48.376 3.803 -27.811 1.00 85.25 84 LYS A C 1
ATOM 687 O O . LYS A 1 84 ? 47.447 4.135 -27.072 1.00 85.25 84 LYS A O 1
ATOM 692 N N . GLN A 1 85 ? 48.840 2.556 -27.861 1.00 82.44 85 GLN A N 1
ATOM 693 C CA . GLN A 1 85 ? 48.281 1.449 -27.085 1.00 82.44 85 GLN A CA 1
ATOM 694 C C . GLN A 1 85 ? 48.463 1.643 -25.573 1.00 82.44 85 GLN A C 1
ATOM 696 O O . GLN A 1 85 ? 47.531 1.383 -24.812 1.00 82.44 85 GLN A O 1
ATOM 701 N N . LYS A 1 86 ? 49.584 2.228 -25.126 1.00 86.31 86 LYS A N 1
ATOM 702 C CA . LYS A 1 86 ? 49.785 2.630 -23.718 1.00 86.31 86 LYS A CA 1
ATOM 703 C C . LYS A 1 86 ? 48.722 3.624 -23.233 1.00 86.31 86 LYS A C 1
ATOM 705 O O . LYS A 1 86 ? 48.240 3.530 -22.100 1.00 86.31 86 LYS A O 1
ATOM 710 N N . TRP A 1 87 ? 48.325 4.566 -24.088 1.00 84.94 87 TRP A N 1
ATOM 711 C CA . TRP A 1 87 ? 47.275 5.541 -23.778 1.00 84.94 87 TRP A CA 1
ATOM 712 C C . TRP A 1 87 ? 45.871 4.931 -23.807 1.00 84.94 87 TRP A C 1
ATOM 714 O O . TRP A 1 87 ? 45.023 5.334 -23.011 1.00 84.94 87 TRP A O 1
ATOM 724 N N . LEU A 1 88 ? 45.625 3.947 -24.679 1.00 82.12 88 LEU A N 1
ATOM 725 C CA . LEU A 1 88 ? 44.377 3.177 -24.702 1.00 82.12 88 LEU A CA 1
ATOM 726 C C . LEU A 1 88 ? 44.217 2.337 -23.425 1.00 82.12 88 LEU A C 1
ATOM 728 O O . LEU A 1 88 ? 43.182 2.442 -22.771 1.00 82.12 88 LEU A O 1
ATOM 732 N N . ALA A 1 89 ? 45.267 1.632 -22.995 1.00 77.12 89 ALA A N 1
ATOM 733 C CA . ALA A 1 89 ? 45.269 0.882 -21.737 1.00 77.12 89 ALA A CA 1
ATOM 734 C C . ALA A 1 89 ? 45.084 1.802 -20.512 1.00 77.12 89 ALA A C 1
ATOM 736 O O . ALA A 1 89 ? 44.317 1.504 -19.600 1.00 77.12 89 ALA A O 1
ATOM 737 N N . SER A 1 90 ? 45.724 2.977 -20.512 1.00 75.88 90 SER A N 1
ATOM 738 C CA . SER A 1 90 ? 45.548 3.981 -19.447 1.00 75.88 90 SER A CA 1
ATOM 739 C C . SER A 1 90 ? 44.136 4.591 -19.422 1.00 75.88 90 SER A C 1
ATOM 741 O O . SER A 1 90 ? 43.644 4.982 -18.368 1.00 75.88 90 SER A O 1
ATOM 743 N N . ASN A 1 91 ? 43.458 4.683 -20.569 1.00 76.94 91 ASN A N 1
ATOM 744 C CA . ASN A 1 91 ? 42.056 5.100 -20.647 1.00 76.94 91 ASN A CA 1
ATOM 745 C C . ASN A 1 91 ? 41.118 4.023 -20.071 1.00 76.94 91 ASN A C 1
ATOM 747 O O . ASN A 1 91 ? 40.165 4.347 -19.363 1.00 76.94 91 ASN A O 1
ATOM 751 N N . GLU A 1 92 ? 41.408 2.745 -20.319 1.00 67.06 92 GLU A N 1
ATOM 752 C CA . GLU A 1 92 ? 40.642 1.618 -19.774 1.00 67.06 92 GLU A CA 1
ATOM 753 C C . GLU A 1 92 ? 40.715 1.544 -18.242 1.00 67.06 92 GLU A C 1
ATOM 755 O O . GLU A 1 92 ? 39.677 1.403 -17.592 1.00 67.06 92 GLU A O 1
ATOM 760 N N . THR A 1 93 ? 41.895 1.741 -17.644 1.00 66.69 93 THR A N 1
ATOM 761 C CA . THR A 1 93 ? 42.057 1.742 -16.176 1.00 66.69 93 THR A CA 1
ATOM 762 C C . THR A 1 93 ? 41.343 2.917 -15.500 1.00 66.69 93 THR A C 1
ATOM 764 O O . THR A 1 93 ? 40.736 2.754 -14.442 1.00 66.69 93 THR A O 1
ATOM 767 N N . VAL A 1 94 ? 41.334 4.097 -16.128 1.00 64.50 94 VAL A N 1
ATOM 768 C CA . VAL A 1 94 ? 40.597 5.278 -15.636 1.00 64.50 94 VAL A CA 1
ATOM 769 C C . VAL A 1 94 ? 39.080 5.090 -15.756 1.00 64.50 94 VAL A C 1
ATOM 771 O O . VAL A 1 94 ? 38.331 5.543 -14.892 1.00 64.50 94 VAL A O 1
ATOM 774 N N . ASN A 1 95 ? 38.613 4.396 -16.796 1.00 60.59 95 ASN A N 1
ATOM 775 C CA . ASN A 1 95 ? 37.196 4.079 -16.989 1.00 60.59 95 ASN A CA 1
ATOM 776 C C . ASN A 1 95 ? 36.697 2.997 -16.006 1.00 60.59 95 ASN A C 1
ATOM 778 O O . ASN A 1 95 ? 35.538 3.024 -15.596 1.00 60.59 95 ASN A O 1
ATOM 782 N N . ALA A 1 96 ? 37.572 2.080 -15.573 1.00 59.19 96 ALA A N 1
ATOM 783 C CA . ALA A 1 96 ? 37.247 1.045 -14.588 1.00 59.19 96 ALA A CA 1
ATOM 784 C C . ALA A 1 96 ? 37.011 1.596 -13.165 1.00 59.19 96 ALA A C 1
ATOM 786 O O . ALA A 1 96 ? 36.187 1.047 -12.434 1.00 59.19 96 ALA A O 1
ATOM 787 N N . ASN A 1 97 ? 37.673 2.700 -12.801 1.00 57.38 97 ASN A N 1
ATOM 788 C CA . ASN A 1 97 ? 37.651 3.276 -11.448 1.00 57.38 97 ASN A CA 1
ATOM 789 C C . ASN A 1 97 ? 36.663 4.453 -11.265 1.00 57.38 97 ASN A C 1
ATOM 791 O O . ASN A 1 97 ? 36.606 5.046 -10.188 1.00 57.38 97 ASN A O 1
ATOM 795 N N . GLY A 1 98 ? 35.898 4.830 -12.297 1.00 57.28 98 GLY A N 1
ATOM 796 C CA . GLY A 1 98 ? 34.944 5.949 -12.251 1.00 57.28 98 GLY A CA 1
ATOM 797 C C . GLY A 1 98 ? 33.493 5.529 -11.945 1.00 57.28 98 GLY A C 1
ATOM 798 O O . GLY A 1 98 ? 33.094 4.411 -12.281 1.00 57.28 98 GLY A O 1
ATOM 799 N N . PRO A 1 99 ? 32.646 6.416 -11.375 1.00 50.88 99 PRO A N 1
ATOM 800 C CA . PRO A 1 99 ? 31.216 6.151 -11.224 1.00 50.88 99 PRO A CA 1
ATOM 801 C C . PRO A 1 99 ? 30.566 5.938 -12.599 1.00 50.88 99 PRO A C 1
ATOM 803 O O . PRO A 1 99 ? 30.575 6.826 -13.456 1.00 50.88 99 PRO A O 1
ATOM 806 N N . LYS A 1 100 ? 30.007 4.745 -12.827 1.00 50.59 100 LYS A N 1
ATOM 807 C CA . LYS A 1 100 ? 29.380 4.354 -14.097 1.00 50.59 100 LYS A CA 1
ATOM 808 C C . LYS A 1 100 ? 28.076 5.132 -14.317 1.00 50.59 100 LYS A C 1
ATOM 810 O O . LYS A 1 100 ? 27.009 4.688 -13.909 1.00 50.59 100 LYS A O 1
ATOM 815 N N . ALA A 1 101 ? 28.138 6.275 -14.999 1.00 48.69 101 ALA A N 1
ATOM 816 C CA . ALA A 1 101 ? 26.941 6.958 -15.490 1.00 48.69 101 ALA A CA 1
ATOM 817 C C . ALA A 1 101 ? 26.296 6.139 -16.624 1.00 48.69 101 ALA A C 1
ATOM 819 O O . ALA A 1 101 ? 26.883 5.954 -17.694 1.00 48.69 101 ALA A O 1
ATOM 820 N N . GLY A 1 102 ? 25.082 5.641 -16.380 1.00 46.81 102 GLY A N 1
ATOM 821 C CA . GLY A 1 102 ? 24.280 4.827 -17.294 1.00 46.81 102 GLY A CA 1
ATOM 822 C C . GLY A 1 102 ? 23.804 5.585 -18.534 1.00 46.81 102 GLY A C 1
ATOM 823 O O . GLY A 1 102 ? 22.647 5.963 -18.642 1.00 46.81 102 GLY A O 1
ATOM 824 N N . CYS A 1 103 ? 24.695 5.782 -19.501 1.00 40.97 103 CYS A N 1
ATOM 825 C CA . CYS A 1 103 ? 24.351 6.151 -20.873 1.00 40.97 103 CYS A CA 1
ATOM 826 C C . CYS A 1 103 ? 25.303 5.424 -21.829 1.00 40.97 103 CYS A C 1
ATOM 828 O O . CYS A 1 103 ? 26.206 6.024 -22.417 1.00 40.97 103 CYS A O 1
ATOM 830 N N . LYS A 1 104 ? 25.115 4.107 -21.978 1.00 39.94 104 LYS A N 1
ATOM 831 C CA . LYS A 1 104 ? 25.768 3.332 -23.036 1.00 39.94 104 LYS A CA 1
ATOM 832 C C . LYS A 1 104 ? 25.116 3.688 -24.374 1.00 39.94 104 LYS A C 1
ATOM 834 O O . LYS A 1 104 ? 24.108 3.105 -24.753 1.00 39.94 104 LYS A O 1
ATOM 839 N N . ARG A 1 105 ? 25.689 4.647 -25.105 1.00 47.59 105 ARG A N 1
ATOM 840 C CA . ARG A 1 105 ? 25.536 4.654 -26.568 1.00 47.59 105 ARG A CA 1
ATOM 841 C C . ARG A 1 105 ? 26.425 3.539 -27.130 1.00 47.59 105 ARG A C 1
ATOM 843 O O . ARG A 1 105 ? 27.541 3.392 -26.631 1.00 47.59 105 ARG A O 1
ATOM 850 N N . PRO A 1 106 ? 25.969 2.756 -28.123 1.00 37.66 106 PRO A N 1
ATOM 851 C CA . PRO A 1 106 ? 26.787 1.702 -28.703 1.00 37.66 106 PRO A CA 1
ATOM 852 C C . PRO A 1 106 ? 28.002 2.342 -29.378 1.00 37.66 106 PRO A C 1
ATOM 854 O O . PRO A 1 106 ? 27.878 3.086 -30.350 1.00 37.66 106 PRO A O 1
ATOM 857 N N . VAL A 1 107 ? 29.182 2.083 -28.821 1.00 40.12 107 VAL A N 1
ATOM 858 C CA . VAL A 1 107 ? 30.460 2.371 -29.467 1.00 40.12 107 VAL A CA 1
ATOM 859 C C . VAL A 1 107 ? 30.641 1.278 -30.512 1.00 40.12 107 VAL A C 1
ATOM 861 O O . VAL A 1 107 ? 30.902 0.130 -30.160 1.00 40.12 107 VAL A O 1
ATOM 864 N N . LYS A 1 108 ? 30.464 1.606 -31.798 1.00 42.88 108 LYS A N 1
ATOM 865 C CA . LYS A 1 108 ? 31.017 0.762 -32.861 1.00 42.88 108 LYS A CA 1
ATOM 866 C C . LYS A 1 108 ? 32.532 0.758 -32.665 1.00 42.88 108 LYS A C 1
ATOM 868 O O . LYS A 1 108 ? 33.164 1.809 -32.750 1.00 42.88 108 LYS A O 1
ATOM 873 N N . GLN A 1 109 ? 33.072 -0.412 -32.345 1.00 35.62 109 GLN A N 1
ATOM 874 C CA . GLN A 1 109 ? 34.498 -0.709 -32.400 1.00 35.62 109 GLN A CA 1
ATOM 875 C C . GLN A 1 109 ? 34.982 -0.379 -33.817 1.00 35.62 109 GLN A C 1
ATOM 877 O O . GLN A 1 109 ? 34.623 -1.064 -34.769 1.00 35.62 109 GLN A O 1
ATOM 882 N N . ILE A 1 110 ? 35.731 0.711 -33.963 1.00 42.75 110 ILE A N 1
ATOM 883 C CA . ILE A 1 110 ? 36.573 0.926 -35.136 1.00 42.75 110 ILE A CA 1
ATOM 884 C C . ILE A 1 110 ? 37.915 0.326 -34.740 1.00 42.75 110 ILE A C 1
ATOM 886 O O . ILE A 1 110 ? 38.708 0.958 -34.043 1.00 42.75 110 ILE A O 1
ATOM 890 N N . SER A 1 111 ? 38.124 -0.931 -35.113 1.00 34.78 111 SER A N 1
ATOM 891 C CA . SER A 1 111 ? 39.439 -1.552 -35.093 1.00 34.78 111 SER A CA 1
ATOM 892 C C . SER A 1 111 ? 40.307 -0.844 -36.133 1.00 34.78 111 SER A C 1
ATOM 894 O O . SER A 1 111 ? 40.035 -0.868 -37.330 1.00 34.78 111 SER A O 1
ATOM 896 N N . HIS A 1 112 ? 41.354 -0.164 -35.675 1.00 40.78 112 HIS A N 1
ATOM 897 C CA . HIS A 1 112 ? 42.444 0.267 -36.540 1.00 40.78 112 HIS A CA 1
ATOM 898 C C . HIS A 1 112 ? 43.351 -0.931 -36.818 1.00 40.78 112 HIS A C 1
ATOM 900 O O . HIS A 1 112 ? 44.356 -1.126 -36.140 1.00 40.78 112 HIS A O 1
ATOM 906 N N . THR A 1 113 ? 43.008 -1.726 -37.826 1.00 32.69 113 THR A N 1
ATOM 907 C CA . THR A 1 113 ? 43.971 -2.587 -38.514 1.00 32.69 113 THR A CA 1
ATOM 908 C C . THR A 1 113 ? 44.521 -1.799 -39.700 1.00 32.69 113 THR A C 1
ATOM 910 O O . THR A 1 113 ? 43.822 -1.540 -40.675 1.00 32.69 113 THR A O 1
ATOM 913 N N . LYS A 1 114 ? 45.776 -1.346 -39.591 1.00 44.72 114 LYS A N 1
ATOM 914 C CA . LYS A 1 114 ? 46.528 -0.825 -40.737 1.00 44.72 114 LYS A CA 1
ATOM 915 C C . LYS A 1 114 ? 46.886 -2.014 -41.629 1.00 44.72 114 LYS A C 1
ATOM 917 O O . LYS A 1 114 ? 47.730 -2.806 -41.236 1.00 44.72 114 LYS A O 1
ATOM 922 N N . ASN A 1 115 ? 46.250 -2.123 -42.788 1.00 33.50 115 ASN A N 1
ATOM 923 C CA . ASN A 1 115 ? 46.797 -2.748 -43.990 1.00 33.50 115 ASN A CA 1
ATOM 924 C C . ASN A 1 115 ? 46.102 -2.103 -45.195 1.00 33.50 115 ASN A C 1
ATOM 926 O O . ASN A 1 115 ? 44.907 -1.812 -45.147 1.00 33.50 115 ASN A O 1
ATOM 930 N N . ASN A 1 116 ? 46.889 -1.799 -46.221 1.00 40.56 116 ASN A N 1
ATOM 931 C CA . ASN A 1 116 ? 46.604 -0.880 -47.325 1.00 40.56 116 ASN A CA 1
ATOM 932 C C . ASN A 1 116 ? 45.533 -1.354 -48.339 1.00 40.56 116 ASN A C 1
ATOM 934 O O . ASN A 1 116 ? 45.551 -0.901 -49.475 1.00 40.56 116 ASN A O 1
ATOM 938 N N . ASP A 1 117 ? 44.566 -2.185 -47.938 1.00 45.56 117 ASP A N 1
ATOM 939 C CA . ASP A 1 117 ? 43.546 -2.754 -48.841 1.00 45.56 117 ASP A CA 1
ATOM 940 C C . ASP A 1 117 ? 42.108 -2.259 -48.558 1.00 45.56 117 ASP A C 1
ATOM 942 O O . ASP A 1 117 ? 41.161 -2.619 -49.253 1.00 45.56 117 ASP A O 1
ATOM 946 N N . ILE A 1 118 ? 41.910 -1.386 -47.561 1.00 46.81 118 ILE A N 1
ATOM 947 C CA . ILE A 1 118 ? 40.571 -0.932 -47.110 1.00 46.81 118 ILE A CA 1
ATOM 948 C C . ILE A 1 118 ? 40.013 0.238 -47.954 1.00 46.81 118 ILE A C 1
ATOM 950 O O . ILE A 1 118 ? 38.864 0.647 -47.785 1.00 46.81 118 ILE A O 1
ATOM 954 N N . GLU A 1 119 ? 40.767 0.773 -48.918 1.00 45.78 119 GLU A N 1
ATOM 955 C CA . GLU A 1 119 ? 40.255 1.845 -49.791 1.00 45.78 119 GLU A CA 1
ATOM 956 C C . GLU A 1 119 ? 39.218 1.336 -50.818 1.00 45.78 119 GLU A C 1
ATOM 958 O O . GLU A 1 119 ? 38.422 2.119 -51.345 1.00 45.78 119 GLU A O 1
ATOM 963 N N . ALA A 1 120 ? 39.149 0.016 -51.033 1.00 49.72 120 ALA A N 1
ATOM 964 C CA . ALA A 1 120 ? 38.130 -0.623 -51.864 1.00 49.72 120 ALA A CA 1
ATOM 965 C C . ALA A 1 120 ? 36.861 -1.036 -51.085 1.00 49.72 120 ALA A C 1
ATOM 967 O O . ALA A 1 120 ? 35.772 -1.011 -51.654 1.00 49.72 120 ALA A O 1
ATOM 968 N N . ASP A 1 121 ? 36.961 -1.346 -49.786 1.00 48.69 121 ASP A N 1
ATOM 969 C CA . ASP A 1 121 ? 35.892 -2.050 -49.043 1.00 48.69 121 ASP A CA 1
ATOM 970 C C . ASP A 1 121 ? 34.911 -1.122 -48.291 1.00 48.69 121 ASP A C 1
ATOM 972 O O . ASP A 1 121 ? 33.842 -1.521 -47.843 1.00 48.69 121 ASP A O 1
ATOM 976 N N . CYS A 1 122 ? 35.228 0.174 -48.188 1.00 51.22 122 CYS A N 1
ATOM 977 C CA . CYS A 1 122 ? 34.279 1.206 -47.735 1.00 51.22 122 CYS A CA 1
ATOM 978 C C . CYS A 1 122 ? 33.790 2.109 -48.875 1.00 51.22 122 CYS A C 1
ATOM 980 O O . CYS A 1 122 ? 33.107 3.106 -48.632 1.00 51.22 122 CYS A O 1
ATOM 982 N N . LYS A 1 123 ? 34.105 1.755 -50.126 1.00 59.00 123 LYS A N 1
ATOM 983 C CA . LYS A 1 123 ? 33.605 2.434 -51.323 1.00 59.00 123 LYS A CA 1
ATOM 984 C C . LYS A 1 123 ? 32.462 1.640 -51.940 1.00 59.00 123 LYS A C 1
ATOM 986 O O . LYS A 1 123 ? 32.414 1.403 -53.144 1.00 59.00 123 LYS A O 1
ATOM 991 N N . ILE A 1 124 ? 31.503 1.254 -51.100 1.00 52.56 124 ILE A N 1
ATOM 992 C CA . ILE A 1 124 ? 30.203 0.808 -51.582 1.00 52.56 124 ILE A CA 1
ATOM 993 C C . ILE A 1 124 ? 29.592 2.022 -52.282 1.00 52.56 124 ILE A C 1
ATOM 995 O O . ILE A 1 124 ? 29.160 2.976 -51.631 1.00 52.56 124 ILE A O 1
ATOM 999 N N . SER A 1 125 ? 29.654 2.034 -53.615 1.00 58.44 125 SER A N 1
ATOM 1000 C CA . SER A 1 125 ? 29.107 3.136 -54.400 1.00 58.44 125 SER A CA 1
ATOM 1001 C C . SER A 1 125 ? 27.650 3.318 -53.989 1.00 58.44 125 SER A C 1
ATOM 1003 O O . SER A 1 125 ? 26.890 2.350 -53.912 1.00 58.44 125 SER A O 1
ATOM 1005 N N . ILE A 1 126 ? 27.264 4.551 -53.662 1.00 50.25 126 ILE A N 1
ATOM 1006 C CA . ILE A 1 126 ? 25.858 4.887 -53.456 1.00 50.25 126 ILE A CA 1
ATOM 1007 C C . ILE A 1 126 ? 25.113 4.326 -54.678 1.00 50.25 126 ILE A C 1
ATOM 1009 O O . ILE A 1 126 ? 25.521 4.604 -55.799 1.00 50.25 126 ILE A O 1
ATOM 1013 N N . PHE A 1 127 ? 24.136 3.439 -54.464 1.00 64.75 127 PHE A N 1
ATOM 1014 C CA . PHE A 1 127 ? 23.427 2.647 -55.494 1.00 64.75 127 PHE A CA 1
ATOM 1015 C C . PHE A 1 127 ? 23.997 1.273 -55.921 1.00 64.75 127 PHE A C 1
ATOM 1017 O O . PHE A 1 127 ? 23.476 0.702 -56.878 1.00 64.75 127 PHE A O 1
ATOM 1024 N N . THR A 1 128 ? 24.962 0.659 -55.225 1.00 80.94 128 THR A N 1
ATOM 1025 C CA . THR A 1 128 ? 25.195 -0.793 -55.412 1.00 80.94 128 THR A CA 1
ATOM 1026 C C . THR A 1 128 ? 24.051 -1.623 -54.814 1.00 80.94 128 THR A C 1
ATOM 1028 O O . THR A 1 128 ? 23.368 -1.198 -53.878 1.00 80.94 128 THR A O 1
ATOM 1031 N N . HIS A 1 129 ? 23.857 -2.842 -55.327 1.00 79.06 129 HIS A N 1
ATOM 1032 C CA . HIS A 1 129 ? 22.855 -3.787 -54.817 1.00 79.06 129 HIS A CA 1
ATOM 1033 C C . HIS A 1 129 ? 23.019 -4.057 -53.307 1.00 79.06 129 HIS A C 1
ATOM 1035 O O . HIS A 1 129 ? 22.040 -4.095 -52.568 1.00 79.06 129 HIS A O 1
ATOM 1041 N N . GLU A 1 130 ? 24.260 -4.159 -52.829 1.00 80.50 130 GLU A N 1
ATOM 1042 C CA . GLU A 1 130 ? 24.573 -4.362 -51.411 1.00 80.50 130 GLU A CA 1
ATOM 1043 C C . GLU A 1 130 ? 24.188 -3.157 -50.534 1.00 80.50 130 GLU A C 1
ATOM 1045 O O . GLU A 1 130 ? 23.607 -3.330 -49.462 1.00 80.50 130 GLU A O 1
ATOM 1050 N N . PHE A 1 131 ? 24.417 -1.924 -51.009 1.00 85.88 131 PHE A N 1
ATOM 1051 C CA . PHE A 1 131 ? 23.978 -0.711 -50.310 1.00 85.88 131 PHE A CA 1
ATOM 1052 C C . PHE A 1 131 ? 22.454 -0.638 -50.192 1.00 85.88 131 PHE A C 1
ATOM 1054 O O . PHE A 1 131 ? 21.925 -0.288 -49.131 1.00 85.88 131 PHE A O 1
ATOM 1061 N N . LEU A 1 132 ? 21.750 -0.949 -51.284 1.00 84.12 132 LEU A N 1
ATOM 1062 C CA . LEU A 1 132 ? 20.290 -0.926 -51.323 1.00 84.12 132 LEU A CA 1
ATOM 1063 C C . LEU A 1 132 ? 19.695 -1.978 -50.378 1.00 84.12 132 LEU A C 1
ATOM 1065 O O . LEU A 1 132 ? 18.782 -1.648 -49.618 1.00 84.12 132 LEU A O 1
ATOM 1069 N N . GLU A 1 133 ? 20.247 -3.194 -50.351 1.00 85.56 133 GLU A N 1
ATOM 1070 C CA . GLU A 1 133 ? 19.778 -4.256 -49.453 1.00 85.56 133 GLU A CA 1
ATOM 1071 C C . GLU A 1 133 ? 20.094 -3.947 -47.981 1.00 85.56 133 GLU A C 1
ATOM 1073 O O . GLU A 1 133 ? 19.222 -4.081 -47.119 1.00 85.56 133 GLU A O 1
ATOM 1078 N N . TYR A 1 134 ? 21.284 -3.416 -47.676 1.00 86.12 134 TYR A N 1
ATOM 1079 C CA . TYR A 1 134 ? 21.613 -2.941 -46.328 1.00 86.12 134 TYR A CA 1
ATOM 1080 C C . TYR A 1 134 ? 20.663 -1.826 -45.865 1.00 86.12 134 TYR A C 1
ATOM 1082 O O . TYR A 1 134 ? 20.190 -1.836 -44.724 1.00 86.12 134 TYR A O 1
ATOM 1090 N N . ASN A 1 135 ? 20.345 -0.863 -46.739 1.00 89.38 135 ASN A N 1
ATOM 1091 C CA . ASN A 1 135 ? 19.402 0.206 -46.418 1.00 89.38 135 ASN A CA 1
ATOM 1092 C C . ASN A 1 135 ? 17.991 -0.347 -46.174 1.00 89.38 135 ASN A C 1
ATOM 1094 O O . ASN A 1 135 ? 17.369 -0.007 -45.168 1.00 89.38 135 ASN A O 1
ATOM 1098 N N . ARG A 1 136 ? 17.523 -1.263 -47.027 1.00 91.81 136 ARG A N 1
ATOM 1099 C CA . ARG A 1 136 ? 16.233 -1.945 -46.879 1.00 91.81 136 ARG A CA 1
ATOM 1100 C C . ARG A 1 136 ? 16.141 -2.701 -45.552 1.00 91.81 136 ARG A C 1
ATOM 1102 O O . ARG A 1 136 ? 15.173 -2.506 -44.817 1.00 91.81 136 ARG A O 1
ATOM 1109 N N . LEU A 1 137 ? 17.141 -3.515 -45.210 1.00 93.31 137 LEU A N 1
ATOM 1110 C CA . LEU A 1 137 ? 17.190 -4.250 -43.940 1.00 93.31 137 LEU A CA 1
ATOM 1111 C C . LEU A 1 137 ? 17.227 -3.301 -42.740 1.00 93.31 137 LEU A C 1
ATOM 1113 O O . LEU A 1 137 ? 16.494 -3.496 -41.771 1.00 93.31 137 LEU A O 1
ATOM 1117 N N . ARG A 1 138 ? 18.016 -2.225 -42.819 1.00 92.81 138 ARG A N 1
ATOM 1118 C CA . ARG A 1 138 ? 18.052 -1.187 -41.784 1.00 92.81 138 ARG A CA 1
ATOM 1119 C C . ARG A 1 138 ? 16.685 -0.533 -41.591 1.00 92.81 138 ARG A C 1
ATOM 1121 O O . ARG A 1 138 ? 16.271 -0.350 -40.450 1.00 92.81 138 ARG A O 1
ATOM 1128 N N . GLU A 1 139 ? 15.973 -0.208 -42.666 1.00 94.94 139 GLU A N 1
ATOM 1129 C CA . GLU A 1 139 ? 14.624 0.358 -42.584 1.00 94.94 139 GLU A CA 1
ATOM 1130 C C . GLU A 1 139 ? 13.612 -0.637 -41.999 1.00 94.94 139 GLU A C 1
ATOM 1132 O O . GLU A 1 139 ? 12.762 -0.243 -41.198 1.00 94.94 139 GLU A O 1
ATOM 1137 N N . VAL A 1 140 ? 13.719 -1.931 -42.323 1.00 95.31 140 VAL A N 1
ATOM 1138 C CA . VAL A 1 140 ? 12.899 -2.986 -41.700 1.00 95.31 140 VAL A CA 1
ATOM 1139 C C . VAL A 1 140 ? 13.161 -3.059 -40.195 1.00 95.31 140 VAL A C 1
ATOM 1141 O O . VAL A 1 140 ? 12.210 -3.013 -39.413 1.00 95.31 140 VAL A O 1
ATOM 1144 N N . ILE A 1 141 ? 14.428 -3.086 -39.774 1.00 95.88 141 ILE A N 1
ATOM 1145 C CA . ILE A 1 141 ? 14.810 -3.109 -38.355 1.00 95.88 141 ILE A CA 1
ATOM 1146 C C . ILE A 1 141 ? 14.313 -1.846 -37.644 1.00 95.88 141 ILE A C 1
ATOM 1148 O O . ILE A 1 141 ? 13.740 -1.931 -36.562 1.00 95.88 141 ILE A O 1
ATOM 1152 N N . LEU A 1 142 ? 14.467 -0.664 -38.248 1.00 96.56 142 LEU A N 1
ATOM 1153 C CA . LEU A 1 142 ? 13.973 0.588 -37.668 1.00 96.56 142 LEU A CA 1
ATOM 1154 C C . LEU A 1 142 ? 12.450 0.587 -37.511 1.00 96.56 142 LEU A C 1
ATOM 1156 O O . LEU A 1 142 ? 11.942 1.092 -36.510 1.00 96.56 142 LEU A O 1
ATOM 1160 N N . ARG A 1 143 ? 11.711 0.018 -38.468 1.00 96.62 143 ARG A N 1
ATOM 1161 C CA . ARG A 1 143 ? 10.254 -0.148 -38.362 1.00 96.62 143 ARG A CA 1
ATOM 1162 C C . ARG A 1 143 ? 9.879 -1.115 -37.244 1.00 96.62 143 ARG A C 1
ATOM 1164 O O . ARG A 1 143 ? 8.982 -0.798 -36.468 1.00 96.62 143 ARG A O 1
ATOM 1171 N N . GLN A 1 144 ? 10.573 -2.246 -37.132 1.00 97.56 144 GLN A N 1
ATOM 1172 C CA . GLN A 1 144 ? 10.363 -3.209 -36.048 1.00 97.56 144 GLN A CA 1
ATOM 1173 C C . GLN A 1 144 ? 10.653 -2.579 -34.682 1.00 97.56 144 GLN A C 1
ATOM 1175 O O . GLN A 1 144 ? 9.811 -2.647 -33.795 1.00 97.56 144 GLN A O 1
ATOM 1180 N N . LEU A 1 145 ? 11.784 -1.885 -34.528 1.00 97.38 145 LEU A N 1
ATOM 1181 C CA . LEU A 1 145 ? 12.140 -1.193 -33.287 1.00 97.38 145 LEU A CA 1
ATOM 1182 C C . LEU A 1 145 ? 11.106 -0.133 -32.909 1.00 97.38 145 LEU A C 1
ATOM 1184 O O . LEU A 1 145 ? 10.683 -0.087 -31.761 1.00 97.38 145 LEU A O 1
ATOM 1188 N N . LYS A 1 146 ? 10.647 0.683 -33.865 1.00 97.44 146 LYS A N 1
ATOM 1189 C CA . LYS A 1 146 ? 9.578 1.664 -33.615 1.00 97.44 146 LYS A CA 1
ATOM 1190 C C . LYS A 1 146 ? 8.281 0.994 -33.159 1.00 97.44 146 LYS A C 1
ATOM 1192 O O . LYS A 1 146 ? 7.634 1.498 -32.248 1.00 97.44 146 LYS A O 1
ATOM 1197 N N . LYS A 1 147 ? 7.920 -0.146 -33.759 1.00 97.94 147 LYS A N 1
ATOM 1198 C CA . LYS A 1 147 ? 6.755 -0.935 -33.338 1.00 97.94 147 LYS A CA 1
ATOM 1199 C C . LYS A 1 147 ? 6.921 -1.450 -31.905 1.00 97.94 147 LYS A C 1
ATOM 1201 O O . LYS A 1 147 ? 6.006 -1.278 -31.111 1.00 97.94 147 LYS A O 1
ATOM 1206 N N . HIS A 1 148 ? 8.076 -2.021 -31.565 1.00 97.44 148 HIS A N 1
ATOM 1207 C CA . HIS A 1 148 ? 8.352 -2.506 -30.209 1.00 97.44 148 HIS A CA 1
ATOM 1208 C C . HIS A 1 148 ? 8.357 -1.382 -29.169 1.00 97.44 148 HIS A C 1
ATOM 1210 O O . HIS A 1 148 ? 7.820 -1.568 -28.085 1.00 97.44 148 HIS A O 1
ATOM 1216 N N . VAL A 1 149 ? 8.905 -0.209 -29.500 1.00 97.56 149 VAL A N 1
ATOM 1217 C CA . VAL A 1 149 ? 8.839 0.970 -28.622 1.00 97.56 149 VAL A CA 1
ATOM 1218 C C . VAL A 1 149 ? 7.386 1.353 -28.351 1.00 97.56 149 VAL A C 1
ATOM 1220 O O . VAL A 1 149 ? 7.007 1.467 -27.193 1.00 97.56 149 VAL A O 1
ATOM 1223 N N . SER A 1 150 ? 6.556 1.447 -29.394 1.00 97.00 150 SER A N 1
ATOM 1224 C CA . SER A 1 150 ? 5.131 1.757 -29.234 1.00 97.00 150 SER A CA 1
ATOM 1225 C C . SER A 1 150 ? 4.387 0.715 -28.388 1.00 97.00 150 SER A C 1
ATOM 1227 O O . SER A 1 150 ? 3.524 1.089 -27.603 1.00 97.00 150 SER A O 1
ATOM 1229 N N . GLN A 1 151 ? 4.709 -0.575 -28.534 1.00 98.00 151 GLN A N 1
ATOM 1230 C CA . GLN A 1 151 ? 4.109 -1.650 -27.731 1.00 98.00 151 GLN A CA 1
ATOM 1231 C C . GLN A 1 151 ? 4.505 -1.546 -26.256 1.00 98.00 151 GLN A C 1
ATOM 1233 O O . GLN A 1 151 ? 3.649 -1.624 -25.383 1.00 98.00 151 GLN A O 1
ATOM 1238 N N . LEU A 1 152 ? 5.790 -1.323 -25.972 1.00 97.38 152 LEU A N 1
ATOM 1239 C CA . LEU A 1 152 ? 6.274 -1.167 -24.600 1.00 97.38 152 LEU A CA 1
ATOM 1240 C C . LEU A 1 152 ? 5.711 0.091 -23.931 1.00 97.38 152 LEU A C 1
ATOM 1242 O O . LEU A 1 152 ? 5.415 0.071 -22.738 1.00 97.38 152 LEU A O 1
ATOM 1246 N N . GLU A 1 153 ? 5.548 1.182 -24.681 1.00 96.88 153 GLU A N 1
ATOM 1247 C CA . GLU A 1 153 ? 4.889 2.398 -24.194 1.00 96.88 153 GLU A CA 1
ATOM 1248 C C . GLU A 1 153 ? 3.425 2.125 -23.810 1.00 96.88 153 GLU A C 1
ATOM 1250 O O . GLU A 1 153 ? 2.981 2.561 -22.746 1.00 96.88 153 GLU A O 1
ATOM 1255 N N . GLU A 1 154 ? 2.695 1.350 -24.619 1.00 97.62 154 GLU A N 1
ATOM 1256 C CA . GLU A 1 154 ? 1.319 0.932 -24.327 1.00 97.62 154 GLU A CA 1
ATOM 1257 C C . GLU A 1 154 ? 1.240 0.018 -23.093 1.00 97.62 154 GLU A C 1
ATOM 1259 O O . GLU A 1 154 ? 0.453 0.280 -22.180 1.00 97.62 154 GLU A O 1
ATOM 1264 N N . GLU A 1 155 ? 2.092 -1.007 -23.006 1.00 97.56 155 GLU A N 1
ATOM 1265 C CA . GLU A 1 155 ? 2.164 -1.905 -21.844 1.00 97.56 155 GLU A CA 1
ATOM 1266 C C . GLU A 1 155 ? 2.505 -1.145 -20.556 1.00 97.56 155 GLU A C 1
ATOM 1268 O O . GLU A 1 155 ? 1.893 -1.373 -19.511 1.00 97.56 155 GLU A O 1
ATOM 1273 N N . THR A 1 156 ? 3.435 -0.191 -20.632 1.00 97.62 156 THR A N 1
ATOM 1274 C CA . THR A 1 156 ? 3.807 0.660 -19.494 1.00 97.62 156 THR A CA 1
ATOM 1275 C C . THR A 1 156 ? 2.627 1.521 -19.042 1.00 97.62 156 THR A C 1
ATOM 1277 O O . THR A 1 156 ? 2.385 1.651 -17.840 1.00 97.62 156 THR A O 1
ATOM 1280 N N . ALA A 1 157 ? 1.855 2.078 -19.980 1.00 97.81 157 ALA A N 1
ATOM 1281 C CA . ALA A 1 157 ? 0.660 2.854 -19.661 1.00 97.81 157 ALA A CA 1
ATOM 1282 C C . ALA A 1 157 ? -0.428 1.990 -18.997 1.00 97.81 157 ALA A C 1
ATOM 1284 O O . ALA A 1 157 ? -1.031 2.403 -18.002 1.00 97.81 157 ALA A O 1
ATOM 1285 N N . LEU A 1 158 ? -0.649 0.771 -19.500 1.00 97.88 158 LEU A N 1
ATOM 1286 C CA . LEU A 1 158 ? -1.587 -0.187 -18.909 1.00 97.88 158 LEU A CA 1
ATOM 1287 C C . LEU A 1 158 ? -1.165 -0.594 -17.493 1.00 97.88 158 LEU A C 1
ATOM 1289 O O . LEU A 1 158 ? -1.991 -0.578 -16.576 1.00 97.88 158 LEU A O 1
ATOM 1293 N N . LEU A 1 159 ? 0.117 -0.909 -17.296 1.00 98.25 159 LEU A N 1
ATOM 1294 C CA . LEU A 1 159 ? 0.651 -1.272 -15.988 1.00 98.25 159 LEU A CA 1
ATOM 1295 C C . LEU A 1 159 ? 0.536 -0.113 -14.995 1.00 98.25 159 LEU A C 1
ATOM 1297 O O . LEU A 1 159 ? 0.083 -0.320 -13.871 1.00 98.25 159 LEU A O 1
ATOM 1301 N N . SER A 1 160 ? 0.862 1.110 -15.417 1.00 97.94 160 SER A N 1
ATOM 1302 C CA . SER A 1 160 ? 0.702 2.308 -14.585 1.00 97.94 160 SER A CA 1
ATOM 1303 C C . SER A 1 160 ? -0.742 2.477 -14.105 1.00 97.94 160 SER A C 1
ATOM 1305 O O . SER A 1 160 ? -0.973 2.763 -12.931 1.00 97.94 160 SER A O 1
ATOM 1307 N N . LYS A 1 161 ? -1.725 2.243 -14.983 1.00 98.31 161 LYS A N 1
ATOM 1308 C CA . LYS A 1 161 ? -3.149 2.291 -14.623 1.00 98.31 161 LYS A CA 1
ATOM 1309 C C . LYS A 1 161 ? -3.543 1.182 -13.643 1.00 98.31 161 LYS A C 1
ATOM 1311 O O . LYS A 1 161 ? -4.356 1.406 -12.748 1.00 98.31 161 LYS A O 1
ATOM 1316 N N . HIS A 1 162 ? -2.994 -0.023 -13.793 1.00 98.50 162 HIS A N 1
ATOM 1317 C CA . HIS A 1 162 ? -3.251 -1.110 -12.847 1.00 98.50 162 HIS A CA 1
ATOM 1318 C C . HIS A 1 162 ? -2.697 -0.791 -11.454 1.00 98.50 162 HIS A C 1
ATOM 1320 O O . HIS A 1 162 ? -3.402 -0.975 -10.464 1.00 98.50 162 HIS A O 1
ATOM 1326 N N . VAL A 1 163 ? -1.478 -0.247 -11.386 1.00 98.44 163 VAL A N 1
ATOM 1327 C CA . VAL A 1 163 ? -0.878 0.224 -10.131 1.00 98.44 163 VAL A CA 1
ATOM 1328 C C . VAL A 1 163 ? -1.755 1.294 -9.483 1.00 98.44 163 VAL A C 1
ATOM 1330 O O . VAL A 1 163 ? -2.050 1.190 -8.297 1.00 98.44 163 VAL A O 1
ATOM 1333 N N . GLU A 1 164 ? -2.250 2.270 -10.247 1.00 98.19 164 GLU A N 1
ATOM 1334 C CA . GLU A 1 164 ? -3.167 3.296 -9.730 1.00 98.19 164 GLU A CA 1
ATOM 1335 C C . GLU A 1 164 ? -4.453 2.685 -9.145 1.00 98.19 164 GLU A C 1
ATOM 1337 O O . GLU A 1 164 ? -4.879 3.043 -8.045 1.00 98.19 164 GLU A O 1
ATOM 1342 N N . ASN A 1 165 ? -5.051 1.708 -9.831 1.00 98.31 165 ASN A N 1
ATOM 1343 C CA . ASN A 1 165 ? -6.229 1.001 -9.328 1.00 98.31 165 ASN A CA 1
ATOM 1344 C C . ASN A 1 165 ? -5.945 0.241 -8.023 1.00 98.31 165 ASN A C 1
ATOM 1346 O O . ASN A 1 165 ? -6.777 0.271 -7.114 1.00 98.31 165 ASN A O 1
ATOM 1350 N N . LEU A 1 166 ? -4.786 -0.419 -7.919 1.00 98.50 166 LEU A N 1
ATOM 1351 C CA . LEU A 1 166 ? -4.370 -1.119 -6.702 1.00 98.50 166 LEU A CA 1
ATOM 1352 C C . LEU A 1 166 ? -4.143 -0.148 -5.542 1.00 98.50 166 LEU A C 1
ATOM 1354 O O . LEU A 1 166 ? -4.654 -0.392 -4.453 1.00 98.50 166 LEU A O 1
ATOM 1358 N N . VAL A 1 167 ? -3.470 0.980 -5.781 1.00 98.25 167 VAL A N 1
ATOM 1359 C CA . VAL A 1 167 ? -3.270 2.036 -4.774 1.00 98.25 167 VAL A CA 1
ATOM 1360 C C . VAL A 1 167 ? -4.616 2.592 -4.296 1.00 98.25 167 VAL A C 1
ATOM 1362 O O . VAL A 1 167 ? -4.835 2.789 -3.102 1.00 98.25 167 VAL A O 1
ATOM 1365 N N . ASN A 1 168 ? -5.570 2.792 -5.206 1.00 98.25 168 ASN A N 1
ATOM 1366 C CA . ASN A 1 168 ? -6.916 3.232 -4.844 1.00 98.25 168 ASN A CA 1
ATOM 1367 C C . ASN A 1 168 ? -7.665 2.192 -3.996 1.00 98.25 168 ASN A C 1
ATOM 1369 O O . ASN A 1 168 ? -8.369 2.564 -3.054 1.00 98.25 168 ASN A O 1
ATOM 1373 N N . ALA A 1 169 ? -7.522 0.901 -4.303 1.00 98.38 169 ALA A N 1
ATOM 1374 C CA . ALA A 1 169 ? -8.095 -0.176 -3.498 1.00 98.38 169 ALA A CA 1
ATOM 1375 C C . ALA A 1 169 ? -7.440 -0.257 -2.110 1.00 98.38 169 ALA A C 1
ATOM 1377 O O . ALA A 1 169 ? -8.147 -0.346 -1.108 1.00 98.38 169 ALA A O 1
ATOM 1378 N N . GLU A 1 170 ? -6.112 -0.141 -2.040 1.00 98.25 170 GLU A N 1
ATOM 1379 C CA . GLU A 1 170 ? -5.353 -0.094 -0.789 1.00 98.25 170 GLU A CA 1
ATOM 1380 C C . GLU A 1 170 ? -5.834 1.053 0.103 1.00 98.25 170 GLU A C 1
ATOM 1382 O O . GLU A 1 170 ? -6.154 0.833 1.270 1.00 98.25 170 GLU A O 1
ATOM 1387 N N . ASN A 1 171 ? -5.973 2.260 -0.452 1.00 98.25 171 ASN A N 1
ATOM 1388 C CA . ASN A 1 171 ? -6.447 3.428 0.289 1.00 98.25 171 ASN A CA 1
ATOM 1389 C C . ASN A 1 171 ? -7.856 3.220 0.865 1.00 98.25 171 ASN A C 1
ATOM 1391 O O . ASN A 1 171 ? -8.114 3.589 2.010 1.00 98.25 171 ASN A O 1
ATOM 1395 N N . ARG A 1 172 ? -8.767 2.588 0.113 1.00 97.88 172 ARG A N 1
ATOM 1396 C CA . ARG A 1 172 ? -10.119 2.266 0.607 1.00 97.88 172 ARG A CA 1
ATOM 1397 C C . ARG A 1 172 ? -10.071 1.292 1.777 1.00 97.88 172 ARG A C 1
ATOM 1399 O O . ARG A 1 172 ? -10.688 1.555 2.806 1.00 97.88 172 ARG A O 1
ATOM 1406 N N . THR A 1 173 ? -9.321 0.202 1.636 1.00 98.12 173 THR A N 1
ATOM 1407 C CA . THR A 1 173 ? -9.170 -0.802 2.696 1.00 98.12 173 THR A CA 1
ATOM 1408 C C . THR A 1 173 ? -8.498 -0.201 3.925 1.00 98.12 173 THR A C 1
ATOM 1410 O O . THR A 1 173 ? -8.932 -0.440 5.048 1.00 98.12 173 THR A O 1
ATOM 1413 N N . LYS A 1 174 ? -7.480 0.641 3.734 1.00 98.31 174 LYS A N 1
ATOM 1414 C CA . LYS A 1 174 ? -6.799 1.345 4.821 1.00 98.31 174 LYS A CA 1
ATOM 1415 C C . LYS A 1 174 ? -7.761 2.247 5.590 1.00 98.31 174 LYS A C 1
ATOM 1417 O O . LYS A 1 174 ? -7.775 2.173 6.814 1.00 98.31 174 LYS A O 1
ATOM 1422 N N . ASN A 1 175 ? -8.598 3.012 4.888 1.00 97.88 175 ASN A N 1
ATOM 1423 C CA . ASN A 1 175 ? -9.613 3.863 5.510 1.00 97.88 175 ASN A CA 1
ATOM 1424 C C . ASN A 1 175 ? -10.661 3.043 6.281 1.00 97.88 175 ASN A C 1
ATOM 1426 O O . ASN A 1 175 ? -11.047 3.414 7.384 1.00 97.88 175 ASN A O 1
ATOM 1430 N N . GLN A 1 176 ? -11.095 1.898 5.744 1.00 98.06 176 GLN A N 1
ATOM 1431 C CA . GLN A 1 176 ? -11.995 0.993 6.469 1.00 98.06 176 GLN A CA 1
ATOM 1432 C C . GLN A 1 176 ? -11.336 0.454 7.743 1.00 98.06 176 GLN A C 1
ATOM 1434 O O . GLN A 1 176 ? -11.940 0.491 8.813 1.00 98.06 176 GLN A O 1
ATOM 1439 N N . ILE A 1 177 ? -10.077 0.014 7.657 1.00 98.00 177 ILE A N 1
ATOM 1440 C CA . ILE A 1 177 ? -9.318 -0.469 8.814 1.00 98.00 177 ILE A CA 1
ATOM 1441 C C . ILE A 1 177 ? -9.194 0.629 9.872 1.00 98.00 177 ILE A C 1
ATOM 1443 O O . ILE A 1 177 ? -9.421 0.352 11.046 1.00 98.00 177 ILE A O 1
ATOM 1447 N N . THR A 1 178 ? -8.862 1.867 9.496 1.00 98.12 178 THR A N 1
ATOM 1448 C CA . THR A 1 178 ? -8.764 2.969 10.466 1.00 98.12 178 THR A CA 1
ATOM 1449 C C . THR A 1 178 ? -10.100 3.234 11.148 1.00 98.12 178 THR A C 1
ATOM 1451 O O . THR A 1 178 ? -10.135 3.274 12.372 1.00 98.12 178 THR A O 1
ATOM 1454 N N . THR A 1 179 ? -11.205 3.287 10.398 1.00 97.81 179 THR A N 1
ATOM 1455 C CA . THR A 1 179 ? -12.541 3.473 10.982 1.00 97.81 179 THR A CA 1
ATOM 1456 C C . THR A 1 179 ? -12.915 2.330 11.929 1.00 97.81 179 THR A C 1
ATOM 1458 O O . THR A 1 179 ? -13.357 2.583 13.043 1.00 97.81 179 THR A O 1
ATOM 1461 N N . THR A 1 180 ? -12.700 1.068 11.538 1.00 96.69 180 THR A N 1
ATOM 1462 C CA . THR A 1 180 ? -12.995 -0.082 12.421 1.00 96.69 180 THR A CA 1
ATOM 1463 C C . THR A 1 180 ? -12.136 -0.088 13.683 1.00 96.69 180 THR A C 1
ATOM 1465 O O . THR A 1 180 ? -12.636 -0.416 14.754 1.00 96.69 180 THR A O 1
ATOM 1468 N N . LYS A 1 181 ? -10.865 0.320 13.588 1.00 97.69 181 LYS A N 1
ATOM 1469 C CA . LYS A 1 181 ? -9.982 0.458 14.750 1.00 97.69 181 LYS A CA 1
ATOM 1470 C C . LYS A 1 181 ? -10.453 1.565 15.684 1.00 97.69 181 LYS A C 1
ATOM 1472 O O . LYS A 1 181 ? -10.473 1.346 16.885 1.00 97.69 181 LYS A O 1
ATOM 1477 N N . GLU A 1 182 ? -10.850 2.718 15.154 1.00 97.06 182 GLU A N 1
ATOM 1478 C CA . GLU A 1 182 ? -11.402 3.814 15.960 1.00 97.06 182 GLU A CA 1
ATOM 1479 C C . GLU A 1 182 ? -12.680 3.377 16.691 1.00 97.06 182 GLU A C 1
ATOM 1481 O O . GLU A 1 182 ? -12.798 3.591 17.899 1.00 97.06 182 GLU A O 1
ATOM 1486 N N . LEU A 1 183 ? -13.594 2.686 16.000 1.00 96.69 183 LEU A N 1
ATOM 1487 C CA . LEU A 1 183 ? -14.793 2.112 16.620 1.00 96.69 183 LEU A CA 1
ATOM 1488 C C . LEU A 1 183 ? -14.440 1.118 17.733 1.00 96.69 183 LEU A C 1
ATOM 1490 O O . LEU A 1 183 ? -14.939 1.268 18.845 1.00 96.69 183 LEU A O 1
ATOM 1494 N N . LEU A 1 184 ? -13.521 0.183 17.476 1.00 96.06 184 LEU A N 1
ATOM 1495 C CA . LEU A 1 184 ? -13.060 -0.777 18.480 1.00 96.06 184 LEU A CA 1
ATOM 1496 C C . LEU A 1 184 ? -12.460 -0.069 19.700 1.00 96.06 184 LEU A C 1
ATOM 1498 O O . LEU A 1 184 ? -12.796 -0.401 20.830 1.00 96.06 184 LEU A O 1
ATOM 1502 N N . THR A 1 185 ? -11.614 0.946 19.496 1.00 96.50 185 THR A N 1
ATOM 1503 C CA . THR A 1 185 ? -11.034 1.698 20.619 1.00 96.50 185 THR A CA 1
ATOM 1504 C C . THR A 1 185 ? -12.098 2.428 21.435 1.00 96.50 185 THR A C 1
ATOM 1506 O O . THR A 1 185 ? -11.983 2.507 22.658 1.00 96.50 185 THR A O 1
ATOM 1509 N N . ASN A 1 186 ? -13.155 2.930 20.791 1.00 95.06 186 ASN A N 1
ATOM 1510 C CA . ASN A 1 186 ? -14.277 3.547 21.489 1.00 95.06 186 ASN A CA 1
ATOM 1511 C C . ASN A 1 186 ? -15.052 2.509 22.311 1.00 95.06 186 ASN A C 1
ATOM 1513 O O . ASN A 1 186 ? -15.309 2.754 23.487 1.00 95.06 186 ASN A O 1
ATOM 1517 N N . GLU A 1 187 ? -15.361 1.342 21.740 1.00 92.88 187 GLU A N 1
ATOM 1518 C CA . GLU A 1 187 ? -16.021 0.237 22.451 1.00 92.88 187 GLU A CA 1
ATOM 1519 C C . GLU A 1 187 ? -15.183 -0.272 23.633 1.00 92.88 187 GLU A C 1
ATOM 1521 O O . GLU A 1 187 ? -15.699 -0.410 24.741 1.00 92.88 187 GLU A O 1
ATOM 1526 N N . GLU A 1 188 ? -13.874 -0.461 23.451 1.00 93.31 188 GLU A N 1
ATOM 1527 C CA . GLU A 1 188 ? -12.954 -0.839 24.528 1.00 93.31 188 GLU A CA 1
ATOM 1528 C C . GLU A 1 188 ? -12.927 0.200 25.656 1.00 93.31 188 GLU A C 1
ATOM 1530 O O . GLU A 1 188 ? -12.859 -0.158 26.834 1.00 93.31 188 GLU A O 1
ATOM 1535 N N . ASN A 1 189 ? -12.980 1.491 25.320 1.00 92.44 189 ASN A N 1
ATOM 1536 C CA . ASN A 1 189 ? -13.033 2.561 26.313 1.00 92.44 189 ASN A CA 1
ATOM 1537 C C . ASN A 1 189 ? -14.363 2.555 27.079 1.00 92.44 189 ASN A C 1
ATOM 1539 O O . ASN A 1 189 ? -14.352 2.714 28.301 1.00 92.44 189 ASN A O 1
ATOM 1543 N N . LEU A 1 190 ? -15.488 2.321 26.392 1.00 91.31 190 LEU A N 1
ATOM 1544 C CA . LEU A 1 190 ? -16.803 2.176 27.026 1.00 91.31 190 LEU A CA 1
ATOM 1545 C C . LEU A 1 190 ? -16.834 0.964 27.966 1.00 91.31 190 LEU A C 1
ATOM 1547 O O . LEU A 1 190 ? -17.301 1.087 29.097 1.00 91.31 190 LEU A O 1
ATOM 1551 N N . LEU A 1 191 ? -16.274 -0.177 27.548 1.00 90.00 191 LEU A N 1
ATOM 1552 C CA . LEU A 1 191 ? -16.166 -1.377 28.383 1.00 90.00 191 LEU A CA 1
ATOM 1553 C C . LEU A 1 191 ? -15.282 -1.142 29.610 1.00 90.00 191 LEU A C 1
ATOM 1555 O O . LEU A 1 191 ? -15.689 -1.460 30.725 1.00 90.00 191 LEU A O 1
ATOM 1559 N N . LYS A 1 192 ? -14.105 -0.526 29.445 1.00 90.56 192 LYS A N 1
ATOM 1560 C CA . LYS A 1 192 ? -13.229 -0.156 30.574 1.00 90.56 192 LYS A CA 1
ATOM 1561 C C . LYS A 1 192 ? -13.944 0.769 31.555 1.00 90.56 192 LYS A C 1
ATOM 1563 O O . LYS A 1 192 ? -13.834 0.582 32.768 1.00 90.56 192 LYS A O 1
ATOM 1568 N N . GLN A 1 193 ? -14.689 1.747 31.040 1.00 90.56 193 GLN A N 1
ATOM 1569 C CA . GLN A 1 193 ? -15.487 2.636 31.873 1.00 90.56 193 GLN A CA 1
ATOM 1570 C C . GLN A 1 193 ? -16.571 1.858 32.629 1.00 90.56 193 GLN A C 1
ATOM 1572 O O . GLN A 1 193 ? -16.676 2.014 33.843 1.00 90.56 193 GLN A O 1
ATOM 1577 N N . LEU A 1 194 ? -17.320 0.982 31.957 1.00 88.94 194 LEU A N 1
ATOM 1578 C CA . LEU A 1 194 ? -18.348 0.157 32.590 1.00 88.94 194 LEU A CA 1
ATOM 1579 C C . LEU A 1 194 ? -17.762 -0.746 33.684 1.00 88.94 194 LEU A C 1
ATOM 1581 O O . LEU A 1 194 ? -18.299 -0.788 34.788 1.00 88.94 194 LEU A O 1
ATOM 1585 N N . CYS A 1 195 ? -16.643 -1.425 33.422 1.00 90.12 195 CYS A N 1
ATOM 1586 C CA . CYS A 1 195 ? -15.968 -2.272 34.408 1.00 90.12 195 CYS A CA 1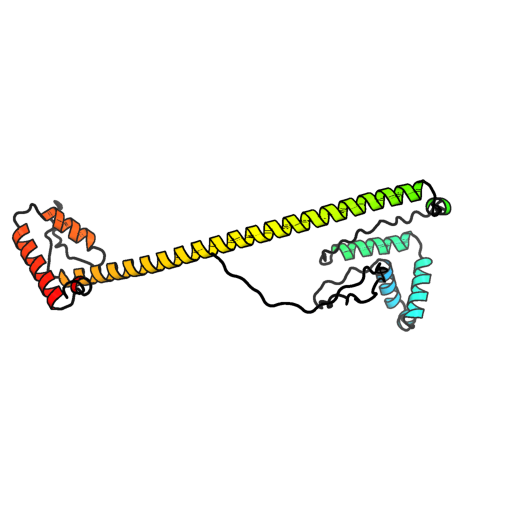
ATOM 1587 C C . CYS A 1 195 ? -15.557 -1.481 35.655 1.00 90.12 195 CYS A C 1
ATOM 1589 O O . CYS A 1 195 ? -15.758 -1.944 36.782 1.00 90.12 195 CYS A O 1
ATOM 1591 N N . LYS A 1 196 ? -15.039 -0.263 35.473 1.00 89.31 196 LYS A N 1
ATOM 1592 C CA . LYS A 1 196 ? -14.713 0.642 36.579 1.00 89.31 196 LYS A CA 1
ATOM 1593 C C . LYS A 1 196 ? -15.959 1.056 37.363 1.00 89.31 196 LYS A C 1
ATOM 1595 O O . LYS A 1 196 ? -15.961 0.996 38.591 1.00 89.31 196 LYS A O 1
ATOM 1600 N N . GLU A 1 197 ? -17.028 1.442 36.670 1.00 89.88 197 GLU A N 1
ATOM 1601 C CA . GLU A 1 197 ? -18.298 1.836 37.291 1.00 89.88 197 GLU A CA 1
ATOM 1602 C C . GLU A 1 197 ? -18.937 0.674 38.076 1.00 89.88 197 GLU A C 1
ATOM 1604 O O . GLU A 1 197 ? -19.390 0.872 39.205 1.00 89.88 197 GLU A O 1
ATOM 1609 N N . LEU A 1 198 ? -18.902 -0.550 37.538 1.00 88.31 198 LEU A N 1
ATOM 1610 C CA . LEU A 1 198 ? -19.373 -1.764 38.215 1.00 88.31 198 LEU A CA 1
ATOM 1611 C C . LEU A 1 198 ? -18.524 -2.119 39.437 1.00 88.31 198 LEU A C 1
ATOM 1613 O O . LEU A 1 198 ? -19.076 -2.467 40.479 1.00 88.31 198 LEU A O 1
ATOM 1617 N N . THR A 1 199 ? -17.199 -1.987 39.339 1.00 89.69 199 THR A N 1
ATOM 1618 C CA . THR A 1 199 ? -16.284 -2.224 40.467 1.00 89.69 199 THR A CA 1
ATOM 1619 C C . THR A 1 199 ? -16.598 -1.285 41.633 1.00 89.69 199 THR A C 1
ATOM 1621 O O . THR A 1 199 ? -16.622 -1.714 42.784 1.00 89.69 199 THR A O 1
ATOM 1624 N N . ILE A 1 200 ? -16.908 -0.017 41.338 1.00 87.44 200 ILE A N 1
ATOM 1625 C CA . ILE A 1 200 ? -17.330 0.967 42.345 1.00 87.44 200 ILE A CA 1
ATOM 1626 C C . ILE A 1 200 ? -18.713 0.617 42.909 1.00 87.44 200 ILE A C 1
ATOM 1628 O O . ILE A 1 200 ? -18.913 0.672 44.117 1.00 87.44 200 ILE A O 1
ATOM 1632 N N . ALA A 1 201 ? -19.678 0.262 42.058 1.00 88.62 201 ALA A N 1
ATOM 1633 C CA . ALA A 1 201 ? -21.050 -0.017 42.487 1.00 88.62 201 ALA A CA 1
ATOM 1634 C C . ALA A 1 201 ? -21.170 -1.279 43.356 1.00 88.62 201 ALA A C 1
ATOM 1636 O O . ALA A 1 201 ? -22.034 -1.352 44.231 1.00 88.62 201 ALA A O 1
ATOM 1637 N N . LEU A 1 202 ? -20.323 -2.277 43.105 1.00 88.38 202 LEU A N 1
ATOM 1638 C CA . LEU A 1 202 ? -20.374 -3.588 43.751 1.00 88.38 202 LEU A CA 1
ATOM 1639 C C . LEU A 1 202 ? -19.252 -3.799 44.777 1.00 88.38 202 LEU A C 1
ATOM 1641 O O . LEU A 1 202 ? -19.096 -4.915 45.266 1.00 88.38 202 LEU A O 1
ATOM 1645 N N . SER A 1 203 ? -18.506 -2.754 45.156 1.00 86.12 203 SER A N 1
ATOM 1646 C CA . SER A 1 203 ? -17.396 -2.851 46.122 1.00 86.12 203 SER A CA 1
ATOM 1647 C C . SER A 1 203 ? -17.801 -3.453 47.473 1.00 86.12 203 SER A C 1
ATOM 1649 O O . SER A 1 203 ? -16.993 -4.110 48.131 1.00 86.12 203 SER A O 1
ATOM 1651 N N . ASP A 1 204 ? -19.057 -3.241 47.872 1.00 83.12 204 ASP A N 1
ATOM 1652 C CA . ASP A 1 204 ? -19.622 -3.684 49.153 1.00 83.12 204 ASP A CA 1
ATOM 1653 C C . ASP A 1 204 ? -20.224 -5.102 49.083 1.00 83.12 204 ASP A C 1
ATOM 1655 O O . ASP A 1 204 ? -20.712 -5.646 50.084 1.00 83.12 204 ASP A O 1
ATOM 1659 N N . VAL A 1 205 ? -20.219 -5.706 47.889 1.00 85.31 205 VAL A N 1
ATOM 1660 C CA . VAL A 1 205 ? -20.671 -7.076 47.651 1.00 85.31 205 VAL A CA 1
ATOM 1661 C C . VAL A 1 205 ? -19.471 -8.011 47.730 1.00 85.31 205 VAL A C 1
ATOM 1663 O O . VAL A 1 205 ? -18.469 -7.856 47.038 1.00 85.31 205 VAL A O 1
ATOM 1666 N N . THR A 1 206 ? -19.588 -9.011 48.592 1.00 82.75 206 THR A N 1
ATOM 1667 C CA . THR A 1 206 ? -18.539 -9.984 48.886 1.00 82.75 206 THR A CA 1
ATOM 1668 C C . THR A 1 206 ? -19.045 -11.381 48.584 1.00 82.75 206 THR A C 1
ATOM 1670 O O . THR A 1 206 ? -20.115 -11.751 49.073 1.00 82.75 206 THR A O 1
ATOM 1673 N N . LEU A 1 207 ? -18.277 -12.166 47.830 1.00 79.25 207 LEU A N 1
ATOM 1674 C CA . LEU A 1 207 ? -18.610 -13.562 47.550 1.00 79.25 207 LEU A CA 1
ATOM 1675 C C . LEU A 1 207 ? -17.832 -14.487 48.486 1.00 79.25 207 LEU A C 1
ATOM 1677 O O . LEU A 1 207 ? -16.644 -14.286 48.743 1.00 79.25 207 LEU A O 1
ATOM 1681 N N . SER A 1 208 ? -18.516 -15.509 49.001 1.00 68.62 208 SER A N 1
ATOM 1682 C CA . SER A 1 208 ? -17.886 -16.564 49.795 1.00 68.62 208 SER A CA 1
ATOM 1683 C C . SER A 1 208 ? -17.282 -17.610 48.863 1.00 68.62 208 SER A C 1
ATOM 1685 O O . SER A 1 208 ? -18.005 -18.250 48.095 1.00 68.62 208 SER A O 1
ATOM 1687 N N . ASN A 1 209 ? -15.967 -17.817 48.941 1.00 62.78 209 ASN A N 1
ATOM 1688 C CA . ASN A 1 209 ? -15.314 -18.889 48.203 1.00 62.78 209 ASN A CA 1
ATOM 1689 C C . ASN A 1 209 ? -15.525 -20.239 48.888 1.00 62.78 209 ASN A C 1
ATOM 1691 O O . ASN A 1 209 ? -14.890 -20.557 49.888 1.00 62.78 209 ASN A O 1
ATOM 1695 N N . ASN A 1 210 ? -16.391 -21.066 48.301 1.00 56.09 210 ASN A N 1
ATOM 1696 C CA . ASN A 1 210 ? -16.452 -22.493 48.605 1.00 56.09 210 ASN A CA 1
ATOM 1697 C C . ASN A 1 210 ? -15.416 -23.228 47.740 1.00 56.09 210 ASN A C 1
ATOM 1699 O O . ASN A 1 210 ? -15.774 -23.922 46.792 1.00 56.09 210 ASN A O 1
ATOM 1703 N N . THR A 1 211 ? -14.129 -23.013 48.006 1.00 48.22 211 THR A N 1
ATOM 1704 C CA . THR A 1 211 ? -13.057 -23.882 47.504 1.00 48.22 211 THR A CA 1
ATOM 1705 C C . THR A 1 211 ? -12.704 -24.855 48.621 1.00 48.22 211 THR A C 1
ATOM 1707 O O . THR A 1 211 ? -12.527 -24.437 49.761 1.00 48.22 211 THR A O 1
ATOM 1710 N N . SER A 1 212 ? -12.603 -26.150 48.321 1.00 53.25 212 SER A N 1
ATOM 1711 C CA . SER A 1 212 ? -12.297 -27.226 49.281 1.00 53.25 212 SER A CA 1
ATOM 1712 C C . SER A 1 212 ? -10.900 -27.141 49.919 1.00 53.25 212 SER A C 1
ATOM 1714 O O . SER A 1 212 ? -10.500 -28.055 50.634 1.00 53.25 212 SER A O 1
ATOM 1716 N N . ASP A 1 213 ? -10.160 -26.061 49.664 1.00 43.72 213 ASP A N 1
ATOM 1717 C CA . ASP A 1 213 ? -8.798 -25.842 50.122 1.00 43.72 213 ASP A CA 1
ATOM 1718 C C . ASP A 1 213 ? -8.779 -24.855 51.301 1.00 43.72 213 ASP A C 1
ATOM 1720 O O . ASP A 1 213 ? -9.095 -23.667 51.178 1.00 43.72 213 ASP A O 1
ATOM 1724 N N . ILE A 1 214 ? -8.448 -25.378 52.481 1.00 53.53 214 ILE A N 1
ATOM 1725 C CA . ILE A 1 214 ? -8.567 -24.727 53.798 1.00 53.53 214 ILE A CA 1
ATOM 1726 C C . ILE A 1 214 ? -7.684 -23.460 53.914 1.00 53.53 214 ILE A C 1
ATOM 1728 O O . ILE A 1 214 ? -7.915 -22.628 54.791 1.00 53.53 214 ILE A O 1
ATOM 1732 N N . SER A 1 215 ? -6.735 -23.260 52.991 1.00 52.41 215 SER A N 1
ATOM 1733 C CA . SER A 1 215 ? -5.789 -22.137 52.975 1.00 52.41 215 SER A CA 1
ATOM 1734 C C . SER A 1 215 ? -6.274 -20.871 52.238 1.00 52.41 215 SER A C 1
ATOM 1736 O O . SER A 1 215 ? -5.621 -19.834 52.353 1.00 52.41 215 SER A O 1
ATOM 1738 N N . LEU A 1 216 ? -7.409 -20.906 51.519 1.00 47.09 216 LEU A N 1
ATOM 1739 C CA . LEU A 1 216 ? -7.982 -19.752 50.798 1.00 47.09 216 LEU A CA 1
ATOM 1740 C C . LEU A 1 216 ? -9.487 -19.589 51.073 1.00 47.09 216 LEU A C 1
ATOM 1742 O O . LEU A 1 216 ? -10.301 -19.478 50.156 1.00 47.09 216 LEU A O 1
ATOM 1746 N N . LYS A 1 217 ? -9.876 -19.473 52.351 1.00 48.53 217 LYS A N 1
ATOM 1747 C CA . LYS A 1 217 ? -11.144 -18.811 52.729 1.00 48.53 217 LYS A CA 1
ATOM 1748 C C . LYS A 1 217 ? -11.046 -17.308 52.428 1.00 48.53 217 LYS A C 1
ATOM 1750 O O . LYS A 1 217 ? -11.011 -16.471 53.324 1.00 48.53 217 LYS A O 1
ATOM 1755 N N . GLY A 1 218 ? -10.910 -16.972 51.151 1.00 53.53 218 GLY A N 1
ATOM 1756 C CA . GLY A 1 218 ? -10.781 -15.611 50.658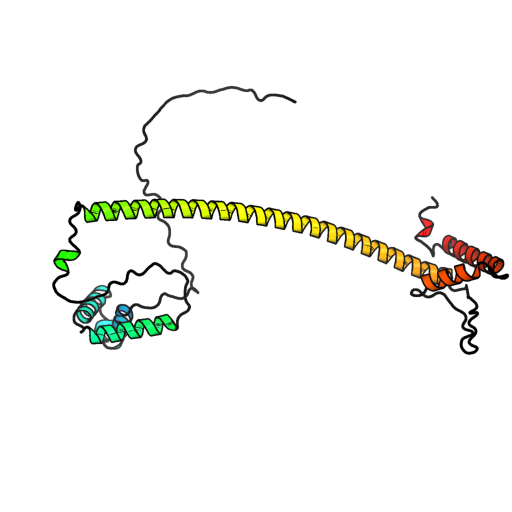 1.00 53.53 218 GLY A CA 1
ATOM 1757 C C . GLY A 1 218 ? -12.144 -15.075 50.259 1.00 53.53 218 GLY A C 1
ATOM 1758 O O . GLY A 1 218 ? -12.798 -15.640 49.386 1.00 53.53 218 GLY A O 1
ATOM 1759 N N . ILE A 1 219 ? -12.563 -13.983 50.891 1.00 62.16 219 ILE A N 1
ATOM 1760 C CA . ILE A 1 219 ? -13.683 -13.177 50.412 1.00 62.16 219 ILE A CA 1
ATOM 1761 C C . ILE A 1 219 ? -13.296 -12.623 49.037 1.00 62.16 219 ILE A C 1
ATOM 1763 O O . ILE A 1 219 ? -12.362 -11.827 48.939 1.00 62.16 219 ILE A O 1
ATOM 1767 N N . GLU A 1 220 ? -13.996 -13.038 47.985 1.00 71.31 220 GLU A N 1
ATOM 1768 C CA . GLU A 1 220 ? -13.761 -12.520 46.638 1.00 71.31 220 GLU A CA 1
ATOM 1769 C C . GLU A 1 220 ? -14.487 -11.176 46.495 1.00 71.31 220 GLU A C 1
ATOM 1771 O O . GLU A 1 220 ? -15.696 -11.069 46.737 1.00 71.31 220 GLU A O 1
ATOM 1776 N N . ARG A 1 221 ? -13.721 -10.132 46.162 1.00 76.31 221 ARG A N 1
ATOM 1777 C CA . ARG A 1 221 ? -14.208 -8.776 45.884 1.00 76.31 221 ARG A CA 1
ATOM 1778 C C . ARG A 1 221 ? -13.992 -8.465 44.411 1.00 76.31 221 ARG A C 1
ATOM 1780 O O . ARG A 1 221 ? -12.996 -8.893 43.833 1.00 76.31 221 ARG A O 1
ATOM 1787 N N . ILE A 1 222 ? -14.900 -7.691 43.831 1.00 83.75 222 ILE A N 1
ATOM 1788 C CA . ILE A 1 222 ? -14.772 -7.231 42.451 1.00 83.75 222 ILE A CA 1
ATOM 1789 C C . ILE A 1 222 ? -13.545 -6.316 42.292 1.00 83.75 222 ILE A C 1
ATOM 1791 O O . ILE A 1 222 ? -13.289 -5.443 43.124 1.00 83.75 222 ILE A O 1
ATOM 1795 N N . THR A 1 223 ? -12.780 -6.517 41.221 1.00 82.88 223 THR A N 1
ATOM 1796 C CA . THR A 1 223 ? -11.683 -5.637 40.790 1.00 82.88 223 THR A CA 1
ATOM 1797 C C . THR A 1 223 ? -11.848 -5.322 39.306 1.00 82.88 223 THR A C 1
ATOM 1799 O O . THR A 1 223 ? -12.485 -6.090 38.585 1.00 82.88 223 THR A O 1
ATOM 1802 N N . GLU A 1 224 ? -11.253 -4.223 38.830 1.00 79.94 224 GLU A N 1
ATOM 1803 C CA . GLU A 1 224 ? -11.431 -3.746 37.446 1.00 79.94 224 GLU A CA 1
ATOM 1804 C C . GLU A 1 224 ? -11.046 -4.793 36.381 1.00 79.94 224 GLU A C 1
ATOM 1806 O O . GLU A 1 224 ? -11.636 -4.819 35.305 1.00 79.94 224 GLU A O 1
ATOM 1811 N N . THR A 1 225 ? -10.099 -5.687 36.685 1.00 83.25 225 THR A N 1
ATOM 1812 C CA . THR A 1 225 ? -9.643 -6.769 35.792 1.00 83.25 225 THR A CA 1
ATOM 1813 C C . THR A 1 225 ? -10.347 -8.107 36.028 1.00 83.25 225 THR A C 1
ATOM 1815 O O . THR A 1 225 ? -10.160 -9.036 35.248 1.00 83.25 225 THR A O 1
ATOM 1818 N N . SER A 1 226 ? -11.147 -8.224 37.090 1.00 84.00 226 SER A N 1
ATOM 1819 C CA . SER A 1 226 ? -11.809 -9.467 37.507 1.00 84.00 226 SER A CA 1
ATOM 1820 C C . SER A 1 226 ? -13.336 -9.392 37.431 1.00 84.00 226 SER A C 1
ATOM 1822 O O . SER A 1 226 ? -14.008 -10.314 37.895 1.00 84.00 226 SER A O 1
ATOM 1824 N N . VAL A 1 227 ? -13.901 -8.318 36.863 1.00 87.81 227 VAL A N 1
ATOM 1825 C CA . VAL A 1 227 ? -15.358 -8.107 36.764 1.00 87.81 227 VAL A CA 1
ATOM 1826 C C . VAL A 1 227 ? -16.056 -9.323 36.155 1.00 87.81 227 VAL A C 1
ATOM 1828 O O . VAL A 1 227 ? -17.016 -9.831 36.722 1.00 87.81 227 VAL A O 1
ATOM 1831 N N . GLU A 1 228 ? -15.543 -9.848 35.046 1.00 86.56 228 GLU A N 1
ATOM 1832 C CA . GLU A 1 228 ? -16.185 -10.942 34.309 1.00 86.56 228 GLU A CA 1
ATOM 1833 C C . GLU A 1 228 ? -16.101 -12.293 35.040 1.00 86.56 228 GLU A C 1
ATOM 1835 O O . GLU A 1 228 ? -17.082 -13.039 35.097 1.00 86.56 228 GLU A O 1
ATOM 1840 N N . SER A 1 229 ? -14.972 -12.568 35.703 1.00 86.44 229 SER A N 1
ATOM 1841 C CA . SER A 1 229 ? -14.823 -13.729 36.593 1.00 86.44 229 SER A CA 1
ATOM 1842 C C . SER A 1 229 ? -15.778 -13.638 37.790 1.00 86.44 229 SER A C 1
ATOM 1844 O O . SER A 1 229 ? -16.452 -14.613 38.123 1.00 86.44 229 SER A O 1
ATOM 1846 N N . PHE A 1 230 ? -15.909 -12.450 38.390 1.00 88.19 230 PHE A N 1
ATOM 1847 C CA . PHE A 1 230 ? -16.820 -12.190 39.507 1.00 88.19 230 PHE A CA 1
ATOM 1848 C C . PHE A 1 230 ? -18.293 -12.380 39.103 1.00 88.19 230 PHE A C 1
ATOM 1850 O O . PHE A 1 230 ? -19.062 -13.008 39.832 1.00 88.19 230 PHE A O 1
ATOM 1857 N N . LEU A 1 231 ? -18.694 -11.893 37.923 1.00 87.44 231 LEU A N 1
ATOM 1858 C CA . LEU A 1 231 ? -20.046 -12.093 37.385 1.00 87.44 231 LEU A CA 1
ATOM 1859 C C . LEU A 1 231 ? -20.325 -13.571 37.059 1.00 87.44 231 LEU A C 1
ATOM 1861 O O . LEU A 1 231 ? -21.383 -14.090 37.412 1.00 87.44 231 LEU A O 1
ATOM 1865 N N . SER A 1 232 ? -19.356 -14.285 36.482 1.00 86.81 232 SER A N 1
ATOM 1866 C CA . SER A 1 232 ? -19.470 -15.730 36.216 1.00 86.81 232 SER A CA 1
ATOM 1867 C C . SER A 1 232 ? -19.613 -16.546 37.511 1.00 86.81 232 SER A C 1
ATOM 1869 O O . SER A 1 232 ? -20.382 -17.511 37.599 1.00 86.81 232 SER A O 1
ATOM 1871 N N . ARG A 1 233 ? -18.901 -16.131 38.565 1.00 84.94 233 ARG A N 1
ATOM 1872 C CA . ARG A 1 233 ? -19.011 -16.701 39.913 1.00 84.94 233 ARG A CA 1
ATOM 1873 C C . ARG A 1 233 ? -20.400 -16.466 40.506 1.00 84.94 233 ARG A C 1
ATOM 1875 O O . ARG A 1 233 ? -20.984 -17.398 41.059 1.00 84.94 233 ARG A O 1
ATOM 1882 N N . LEU A 1 234 ? -20.935 -15.251 40.373 1.00 83.19 234 LEU A N 1
ATOM 1883 C CA . LEU A 1 234 ? -22.297 -14.914 40.796 1.00 83.19 234 LEU A CA 1
ATOM 1884 C C . LEU A 1 234 ? -23.339 -15.809 40.126 1.00 83.19 234 LEU A C 1
ATOM 1886 O O . LEU A 1 234 ? -24.222 -16.332 40.804 1.00 83.19 234 LEU A O 1
ATOM 1890 N N . GLU A 1 235 ? -23.211 -16.023 38.818 1.00 85.25 235 GLU A N 1
ATOM 1891 C CA . GLU A 1 235 ? -24.113 -16.893 38.064 1.00 85.25 235 GLU A CA 1
ATOM 1892 C C . GLU A 1 235 ? -24.047 -18.349 38.550 1.00 85.25 235 GLU A C 1
ATOM 1894 O O . GLU A 1 235 ? -25.077 -18.998 38.736 1.00 85.25 235 GLU A O 1
ATOM 1899 N N . SER A 1 236 ? -22.853 -18.833 38.891 1.00 85.69 236 SER A N 1
ATOM 1900 C CA . SER A 1 236 ? -22.664 -20.177 39.455 1.00 85.69 236 SER A CA 1
ATOM 1901 C C . SER A 1 236 ? -23.329 -20.359 40.830 1.00 85.69 236 SER A C 1
ATOM 1903 O O . SER A 1 236 ? -23.721 -21.468 41.195 1.00 85.69 236 SER A O 1
ATOM 1905 N N . LEU A 1 237 ? -23.488 -19.281 41.606 1.00 82.19 237 LEU A N 1
ATOM 1906 C CA . LEU A 1 237 ? -24.122 -19.300 42.931 1.00 82.19 237 LEU A CA 1
ATOM 1907 C C . LEU A 1 237 ? -25.654 -19.194 42.879 1.00 82.19 237 LEU A C 1
ATOM 1909 O O . LEU A 1 237 ? -26.299 -19.244 43.930 1.00 82.19 237 LEU A O 1
ATOM 1913 N N . LYS A 1 238 ? -26.253 -19.110 41.684 1.00 81.31 238 LYS A N 1
ATOM 1914 C CA . LYS A 1 238 ? -27.705 -18.978 41.479 1.00 81.31 238 LY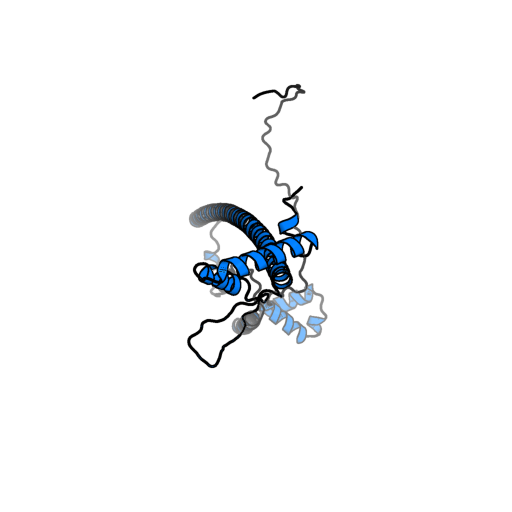S A CA 1
ATOM 1915 C C . LYS A 1 238 ? -28.546 -20.060 42.160 1.00 81.31 238 LYS A C 1
ATOM 1917 O O . LYS A 1 238 ? -29.658 -19.787 42.596 1.00 81.31 238 LYS A O 1
ATOM 1922 N N . ASN A 1 239 ? -28.000 -21.266 42.298 1.00 81.50 239 ASN A N 1
ATOM 1923 C CA . ASN A 1 239 ? -28.692 -22.408 42.904 1.00 81.50 239 ASN A CA 1
ATOM 1924 C C . ASN A 1 239 ? -28.456 -22.537 44.423 1.00 81.50 239 ASN A C 1
ATOM 1926 O O . ASN A 1 239 ? -28.887 -23.512 45.033 1.00 81.50 239 ASN A O 1
ATOM 1930 N N . SER A 1 240 ? -27.742 -21.592 45.045 1.00 81.81 240 SER A N 1
ATOM 1931 C CA . SER A 1 240 ? -27.464 -21.612 46.485 1.00 81.81 240 SER A CA 1
ATOM 1932 C C . SER A 1 240 ? -28.621 -21.029 47.305 1.00 81.81 240 SER A C 1
ATOM 1934 O O . SER A 1 240 ? -29.327 -20.127 46.857 1.00 81.81 240 SER A O 1
ATOM 1936 N N . SER A 1 241 ? -28.788 -21.489 48.550 1.00 76.62 241 SER A N 1
ATOM 1937 C CA . SER A 1 241 ? -29.836 -20.992 49.460 1.00 76.62 241 SER A CA 1
ATOM 1938 C C . SER A 1 241 ? -29.697 -19.503 49.812 1.00 76.62 241 SER A C 1
ATOM 1940 O O . SER A 1 241 ? -30.681 -18.862 50.164 1.00 76.62 241 SER A O 1
ATOM 1942 N N . SER A 1 242 ? -28.493 -18.935 49.678 1.00 78.25 242 SER A N 1
ATOM 1943 C CA . SER A 1 242 ? -28.189 -17.521 49.948 1.00 78.25 242 SER A CA 1
ATOM 1944 C C . SER A 1 242 ? -28.399 -16.606 48.726 1.00 78.25 242 SER A C 1
ATOM 1946 O O . SER A 1 242 ? -28.309 -15.383 48.845 1.00 78.25 242 SER A O 1
ATOM 1948 N N . TYR A 1 243 ? -28.732 -17.163 47.552 1.00 83.19 243 TYR A N 1
ATOM 1949 C CA . TYR A 1 243 ? -28.873 -16.400 46.306 1.00 83.19 243 TYR A CA 1
ATOM 1950 C C . TYR A 1 243 ? -29.882 -15.251 46.406 1.00 83.19 243 TYR A C 1
ATOM 1952 O O . TYR A 1 243 ? -29.619 -14.172 45.886 1.00 83.19 243 TYR A O 1
ATOM 1960 N N . LEU A 1 244 ? -31.015 -15.448 47.088 1.00 84.94 244 LEU A N 1
ATOM 1961 C CA . LEU A 1 244 ? -32.069 -14.432 47.179 1.00 84.94 244 LEU A CA 1
ATOM 1962 C C . LEU A 1 244 ? -31.612 -13.178 47.944 1.00 84.94 244 LEU A C 1
ATOM 1964 O O . LEU A 1 244 ? -31.890 -12.052 47.527 1.00 84.94 244 LEU A O 1
ATOM 1968 N N . GLU A 1 245 ? -30.883 -13.367 49.044 1.00 85.06 245 GLU A N 1
ATOM 1969 C CA . GLU A 1 245 ? -30.353 -12.275 49.864 1.00 85.06 245 GLU A CA 1
ATOM 1970 C C . GLU A 1 245 ? -29.206 -11.556 49.142 1.00 85.06 245 GLU A C 1
ATOM 1972 O O . GLU A 1 245 ? -29.184 -10.325 49.059 1.00 85.06 245 GLU A O 1
ATOM 1977 N N . LEU A 1 246 ? -28.310 -12.325 48.516 1.00 85.94 246 LEU A N 1
ATOM 1978 C CA . LEU A 1 246 ? -27.226 -11.801 47.688 1.00 85.94 246 LEU A CA 1
ATOM 1979 C C . LEU A 1 246 ? -27.759 -11.007 46.483 1.00 85.94 246 LEU A C 1
ATOM 1981 O O . LEU A 1 246 ? -27.300 -9.896 46.222 1.00 85.94 246 LEU A O 1
ATOM 1985 N N . SER A 1 247 ? -28.760 -11.544 45.783 1.00 86.75 247 SER A N 1
ATOM 1986 C CA . SER A 1 247 ? -29.434 -10.901 44.652 1.00 86.75 247 SER A CA 1
ATOM 1987 C C . SER A 1 247 ? -30.097 -9.592 45.077 1.00 86.75 247 SER A C 1
ATOM 1989 O O . SER A 1 247 ? -29.882 -8.560 44.442 1.00 86.75 247 SER A O 1
ATOM 1991 N N . SER A 1 248 ? -30.817 -9.593 46.204 1.00 87.62 248 SER A N 1
ATOM 1992 C CA . SER A 1 248 ? -31.445 -8.384 46.750 1.00 87.62 248 SER A CA 1
ATOM 1993 C C . SER A 1 248 ? -30.410 -7.302 47.065 1.00 87.62 248 SER A C 1
ATOM 1995 O O . SER A 1 248 ? -30.600 -6.139 46.698 1.00 87.62 248 SER A O 1
ATOM 1997 N N . LYS A 1 249 ? -29.279 -7.689 47.670 1.00 88.81 249 LYS A N 1
ATOM 1998 C CA . LYS A 1 249 ? -28.172 -6.779 47.986 1.00 88.81 249 LYS A CA 1
ATOM 1999 C C . LYS A 1 249 ? -27.540 -6.186 46.724 1.00 88.81 249 LYS A C 1
ATOM 2001 O O . LYS A 1 249 ? -27.348 -4.977 46.657 1.00 88.81 249 LYS A O 1
ATOM 2006 N N . ILE A 1 250 ? -27.286 -7.002 45.700 1.00 89.12 250 ILE A N 1
ATOM 2007 C CA . ILE A 1 250 ? -26.737 -6.550 44.409 1.00 89.12 250 ILE A CA 1
ATOM 2008 C C . ILE A 1 250 ? -27.698 -5.587 43.710 1.00 89.12 250 ILE A C 1
ATOM 2010 O O . ILE A 1 250 ? -27.286 -4.510 43.279 1.00 89.12 250 ILE A O 1
ATOM 2014 N N . ILE A 1 251 ? -28.985 -5.938 43.633 1.00 88.00 251 ILE A N 1
ATOM 2015 C CA . ILE A 1 251 ? -30.014 -5.091 43.019 1.00 88.00 251 ILE A CA 1
ATOM 2016 C C . ILE A 1 251 ? -30.078 -3.737 43.732 1.00 88.00 251 ILE A C 1
ATOM 2018 O O . ILE A 1 251 ? -30.162 -2.699 43.076 1.00 88.00 251 ILE A O 1
ATOM 2022 N N . GLN A 1 252 ? -30.017 -3.724 45.065 1.00 89.69 252 GLN A N 1
ATOM 2023 C CA . GLN A 1 252 ? -30.015 -2.487 45.840 1.00 89.69 252 GLN A CA 1
ATOM 2024 C C . GLN A 1 252 ? -28.750 -1.655 45.592 1.00 89.69 252 GLN A C 1
ATOM 2026 O O . GLN A 1 252 ? -28.864 -0.450 45.367 1.00 89.69 252 GLN A O 1
ATOM 2031 N N . SER A 1 253 ? -27.570 -2.281 45.564 1.00 88.75 253 SER A N 1
ATOM 2032 C CA . SER A 1 253 ? -26.304 -1.607 45.255 1.00 88.75 253 SER A CA 1
ATOM 2033 C C . SER A 1 253 ? -26.310 -0.975 43.861 1.00 88.75 253 SER A C 1
ATOM 2035 O O . SER A 1 253 ? -25.964 0.197 43.721 1.00 88.75 253 SER A O 1
ATOM 2037 N N . ILE A 1 254 ? -26.788 -1.694 42.839 1.00 87.81 254 ILE A N 1
ATOM 2038 C CA . ILE A 1 254 ? -26.898 -1.170 41.468 1.00 87.81 254 ILE A CA 1
ATOM 2039 C C . ILE A 1 254 ? -27.929 -0.035 41.400 1.00 87.81 254 ILE A C 1
ATOM 2041 O O . ILE A 1 254 ? -27.644 1.011 40.822 1.00 87.81 254 ILE A O 1
ATOM 2045 N N . ARG A 1 255 ? -29.104 -0.177 42.032 1.00 87.00 255 ARG A N 1
ATOM 2046 C CA . ARG A 1 255 ? -30.119 0.895 42.077 1.00 87.00 255 ARG A CA 1
ATOM 2047 C C . ARG A 1 255 ? -29.581 2.168 42.728 1.00 87.00 255 ARG A C 1
ATOM 2049 O O . ARG A 1 255 ? -29.785 3.256 42.192 1.00 87.00 255 ARG A O 1
ATOM 2056 N N . LEU A 1 256 ? -28.875 2.038 43.851 1.00 87.06 256 LEU A N 1
ATOM 2057 C CA . LEU A 1 256 ? -28.228 3.166 44.525 1.00 87.06 256 LEU A CA 1
ATOM 2058 C C . LEU A 1 256 ? -27.140 3.795 43.649 1.00 87.06 256 LEU A C 1
ATOM 2060 O O . LEU A 1 256 ? -27.038 5.019 43.592 1.00 87.06 256 LEU A O 1
ATOM 2064 N N . ALA A 1 257 ? -26.355 2.981 42.945 1.00 86.12 257 ALA A N 1
ATOM 2065 C CA . ALA A 1 257 ? -25.335 3.452 42.015 1.00 86.12 257 ALA A CA 1
ATOM 2066 C C . ALA A 1 257 ? -25.942 4.232 40.829 1.00 86.12 257 ALA A C 1
ATOM 2068 O O . ALA A 1 257 ? -25.450 5.305 40.471 1.00 86.12 257 ALA A O 1
ATOM 2069 N N . CYS A 1 258 ? -27.064 3.767 40.272 1.00 84.19 258 CYS A N 1
ATOM 2070 C CA . CYS A 1 258 ? -27.806 4.494 39.240 1.00 84.19 258 CYS A CA 1
ATOM 2071 C C . CYS A 1 258 ? -28.362 5.829 39.766 1.00 84.19 258 CYS A C 1
ATOM 2073 O O . CYS A 1 258 ? -28.202 6.859 39.114 1.00 84.19 258 CYS A O 1
ATOM 2075 N N . GLN A 1 259 ? -28.943 5.852 40.973 1.00 84.50 259 GLN A N 1
ATOM 2076 C CA . GLN A 1 259 ? -29.443 7.087 41.601 1.00 84.50 259 GLN A CA 1
ATOM 2077 C C . GLN A 1 259 ? -28.327 8.108 41.861 1.00 84.50 259 GLN A C 1
ATOM 2079 O O . GLN A 1 259 ? -28.504 9.303 41.628 1.00 84.50 259 GLN A O 1
ATOM 2084 N N . LYS A 1 260 ? -27.155 7.639 42.304 1.00 83.38 260 LYS A N 1
ATOM 2085 C CA . LYS A 1 260 ? -25.964 8.471 42.532 1.00 83.38 260 LYS A CA 1
ATOM 2086 C C . LYS A 1 260 ? -25.236 8.857 41.236 1.00 83.38 260 LYS A C 1
ATOM 2088 O O . LYS A 1 260 ? -24.226 9.555 41.308 1.00 83.38 260 LYS A O 1
ATOM 2093 N N . LYS A 1 261 ? -25.728 8.421 40.065 1.00 78.19 261 LYS A N 1
ATOM 2094 C CA . LYS A 1 261 ? -25.099 8.607 38.743 1.00 78.19 261 LYS A CA 1
ATOM 2095 C C . LYS A 1 261 ? -23.651 8.103 38.688 1.00 78.19 261 LYS A C 1
ATOM 2097 O O . LYS A 1 261 ? -22.817 8.669 37.978 1.00 78.19 261 LYS A O 1
ATOM 2102 N N . THR A 1 262 ? -23.337 7.060 39.458 1.00 77.75 262 THR A N 1
ATOM 2103 C CA . THR A 1 262 ? -22.010 6.431 39.439 1.00 77.75 262 THR A CA 1
ATOM 2104 C C . THR A 1 262 ? -21.873 5.436 38.294 1.00 77.75 262 THR A C 1
ATOM 2106 O O . THR A 1 262 ? -20.765 5.286 37.799 1.00 77.75 262 THR A O 1
ATOM 2109 N N . ILE A 1 263 ? -22.973 4.819 37.835 1.00 79.00 263 ILE A N 1
ATOM 2110 C CA . ILE A 1 263 ? -23.011 4.076 36.566 1.00 79.00 263 ILE A CA 1
ATOM 2111 C C . ILE A 1 263 ? -23.656 4.972 35.509 1.00 79.00 263 ILE A C 1
ATOM 2113 O O . ILE A 1 263 ? -24.875 5.120 35.482 1.00 79.00 263 ILE A O 1
ATOM 2117 N N . LYS A 1 264 ? -22.848 5.631 34.678 1.00 76.31 264 LYS A N 1
ATOM 2118 C CA . LYS A 1 264 ? -23.316 6.645 33.721 1.00 76.31 264 LYS A CA 1
ATOM 2119 C C . LYS A 1 264 ? -23.805 6.017 32.422 1.00 76.31 264 LYS A C 1
ATOM 2121 O O . LYS A 1 264 ? -24.748 6.532 31.826 1.00 76.31 264 LYS A O 1
ATOM 2126 N N . LEU A 1 265 ? -23.223 4.889 32.008 1.00 68.06 265 LEU A N 1
ATOM 2127 C CA . LEU A 1 265 ? -23.603 4.210 30.763 1.00 68.06 265 LEU A CA 1
ATOM 2128 C C . LEU A 1 265 ? -25.039 3.657 30.783 1.00 68.06 265 LEU A C 1
ATOM 2130 O O . LEU A 1 265 ? -25.725 3.730 29.772 1.00 68.06 265 LEU A O 1
ATOM 2134 N N . LEU A 1 266 ? -25.530 3.183 31.933 1.00 59.75 266 LEU A N 1
ATOM 2135 C CA . LEU A 1 266 ? -26.898 2.653 32.084 1.00 59.75 266 LEU A CA 1
ATOM 2136 C C . LEU A 1 266 ? -27.969 3.747 32.242 1.00 59.75 266 LEU A C 1
ATOM 2138 O O . LEU A 1 266 ? -29.160 3.454 32.214 1.00 59.75 266 LEU A O 1
ATOM 2142 N N . THR A 1 267 ? -27.569 5.007 32.439 1.00 56.75 267 THR A N 1
ATOM 2143 C CA . THR A 1 267 ? -28.512 6.113 32.698 1.00 56.75 267 THR A CA 1
ATOM 2144 C C . THR A 1 267 ? -29.030 6.807 31.437 1.00 56.75 267 THR A C 1
ATOM 2146 O O . THR A 1 267 ? -29.907 7.657 31.548 1.00 56.75 267 THR A O 1
ATOM 2149 N N . TYR A 1 268 ? -28.532 6.442 30.250 1.00 51.53 268 TYR A N 1
ATOM 2150 C CA . TYR A 1 268 ? -28.948 7.051 28.980 1.00 51.53 268 TYR A CA 1
ATOM 2151 C C . TYR A 1 268 ? -30.225 6.451 28.362 1.00 51.53 268 TYR A C 1
ATOM 2153 O O . TYR A 1 268 ? -30.740 7.039 27.419 1.00 51.53 268 TYR A O 1
ATOM 2161 N N . GLU A 1 269 ? -30.775 5.351 28.895 1.00 45.00 269 GLU A N 1
ATOM 2162 C CA . GLU A 1 269 ? -31.991 4.708 28.349 1.00 45.00 269 GLU A CA 1
ATOM 2163 C C . GLU A 1 269 ? -33.286 4.945 29.158 1.00 45.00 269 GLU A C 1
ATOM 2165 O O . GLU A 1 269 ? -34.311 4.341 28.858 1.00 45.00 269 GLU A O 1
ATOM 2170 N N . ILE A 1 270 ? -33.287 5.811 30.181 1.00 43.94 270 ILE A N 1
ATOM 2171 C CA . ILE A 1 270 ? -34.478 6.039 31.039 1.00 43.94 270 ILE A CA 1
ATOM 2172 C C . ILE A 1 270 ? -35.066 7.458 30.871 1.00 43.94 270 ILE A C 1
ATOM 2174 O O . ILE A 1 270 ? -35.677 7.985 31.793 1.00 43.94 270 ILE A O 1
ATOM 2178 N N . ASN A 1 271 ? -34.909 8.094 29.707 1.00 35.91 271 ASN A N 1
ATOM 2179 C CA . ASN A 1 271 ? -35.628 9.335 29.374 1.00 35.91 271 ASN A CA 1
ATOM 2180 C C . ASN A 1 271 ? -36.420 9.192 28.079 1.00 35.91 271 ASN A C 1
ATOM 2182 O O . ASN A 1 271 ? -35.806 8.771 27.076 1.00 35.91 271 ASN A O 1
#

InterPro domains:
  IPR009071 High mobility group box domain [PS50118] (39-87)
  IPR036910 High mobility group box domain superfamily [G3DSA:1.10.30.10] (26-114)
  IPR036910 High mobility group box domain superfamily [SSF47095] (28-89)
  IPR051965 Chromatin Regulation and Neuronal Gene Expression [PTHR46040] (19-92)

pLDDT: mean 75.1, std 21.19, range [27.14, 98.5]

Foldseek 3Di:
DDDDDDDDDDDDDDDDDPDDPDPPPPDPPPPPDDDPPDWDDQDALLRVQLVVVCVVDVPLVPDDPVVSVVVSVVVVVVDDPVVSVVSRVVSVVSNVPTDDDPDDDPDDDPDPDDDDPCVPVVPPPPPDPVNVVVVVVVVVVVVVVVVVVVVVVVVVVVVVVVVVVVVVVVVVVVVVVVVVVVVVVVVVVLLLLQLVLLLVLCQVQWDQDPDPDPVPRDTDGRDSVCSVVVVVVLVVCCPPPCNVVSVVVSVVSVVVSVVVCSRVVVVPPPD